Protein 3JZ3 (pdb70)

Sequence (306 aa):
ALLQLHGIDRATRLVDQLLTLSRLDSLDNLQDVAEIPLEDLLQSSVDIYHTAQQAKIDVRLTLNAHSIKRTGQPLLLSLLVRNLLDNAVRYSPQGSVVDVTLNADNFIVRDNGPLGLSIVQRIAKLHGNVEFGNAEQGGFEAKVSWLEHAQLSDDDPQLLQLHSGIDRATRLVDQLLTLSRLDSLDNLQDVAEIPLEDLLQSSVDIYHTAQQAKIDVRLTLNAHSIKRTGQPLLLSLLVRNLLDNAVRYSPQGSVVDVTLNADNFIVRDNGPGGLSIVQRIAKLHGNVEFGNAEQGGFEAKVSWLE

Solvent-accessible surface area: 14568 Å² total

Nearest PDB structures (foldseek):
  3jz3-assembly1_A  TM=1.007E+00  e=2.007E-30  Escherichia coli K-12
  3jz3-assembly1_B  TM=9.503E-01  e=6.592E-26  Escherichia coli K-12
  4biy-assembly2_C  TM=6.767E-01  e=1.632E-08  Escherichia coli K-12
  6nb0-assembly1_A-2  TM=7.595E-01  e=6.292E-07  Paraburkholderia phymatum STM815
  4biz-assembly3_A  TM=6.536E-01  e=1.424E-07  Escherichia coli K-12

B-factor: mean 45.86, std 13.84, range [16.94, 98.55]

Structure (mmCIF, N/CA/C/O backbone):
data_3JZ3
#
_entry.id   3JZ3
#
_cell.length_a   70.737
_cell.length_b   70.737
_cell.length_c   176.573
_cell.angle_alpha   90.00
_cell.angle_beta   90.00
_cell.angle_gamma   90.00
#
_symmetry.space_group_name_H-M   'P 41 21 2'
#
loop_
_entity.id
_entity.type
_entity.pdbx_description
1 polymer 'Sensor protein qseC'
2 non-polymer 'SULFATE ION'
3 water water
#
loop_
_atom_site.group_PDB
_atom_site.id
_atom_site.type_symbol
_atom_site.label_atom_id
_atom_site.label_alt_id
_atom_site.label_comp_id
_atom_site.label_asym_id
_atom_site.label_entity_id
_atom_site.label_seq_id
_atom_site.pdbx_PDB_ins_code
_atom_site.Cartn_x
_atom_site.Cartn_y
_atom_site.Cartn_z
_atom_site.occupancy
_atom_site.B_iso_or_equiv
_atom_site.auth_seq_id
_atom_site.auth_comp_id
_atom_site.auth_asym_id
_atom_site.auth_atom_id
_atom_site.pdbx_PDB_model_num
ATOM 1 N N . ALA A 1 40 ? -2.315 54.206 71.137 1.00 63.06 275 ALA A N 1
ATOM 2 C CA . ALA A 1 40 ? -1.097 53.673 70.456 1.00 62.82 275 ALA A CA 1
ATOM 3 C C . ALA A 1 40 ? 0.183 54.325 70.992 1.00 62.46 275 ALA A C 1
ATOM 4 O O . ALA A 1 40 ? 0.691 55.292 70.412 1.00 63.90 275 ALA A O 1
ATOM 6 N N . LEU A 1 41 ? 0.691 53.795 72.104 1.00 59.35 276 LEU A N 1
ATOM 7 C CA . LEU A 1 41 ? 1.938 54.279 72.699 1.00 58.50 276 LEU A CA 1
ATOM 8 C C . LEU A 1 41 ? 3.149 53.718 71.955 1.00 57.76 276 LEU A C 1
ATOM 9 O O . LEU A 1 41 ? 3.078 52.635 71.368 1.00 58.27 276 LEU A O 1
ATOM 11 N N . LEU A 1 42 ? 4.254 54.459 71.978 1.00 55.91 277 LEU A N 1
ATOM 12 C CA . LEU A 1 42 ? 5.478 54.037 71.302 1.00 56.95 277 LEU A CA 1
ATOM 13 C C . LEU A 1 42 ? 6.628 53.803 72.281 1.00 58.17 277 LEU A C 1
ATOM 14 O O . LEU A 1 42 ? 6.876 54.620 73.173 1.00 58.25 277 LEU A O 1
ATOM 16 N N . GLN A 1 43 ? 7.319 52.679 72.107 1.00 59.03 278 GLN A N 1
ATOM 17 C CA . GLN A 1 43 ? 8.496 52.354 72.906 1.00 60.54 278 GLN A CA 1
ATOM 18 C C . GLN A 1 43 ? 9.647 51.910 72.003 1.00 61.20 278 GLN A C 1
ATOM 19 O O . GLN A 1 43 ? 9.521 50.946 71.248 1.00 58.75 278 GLN A O 1
ATOM 25 N N . LEU A 1 44 ? 10.767 52.623 72.097 1.00 65.41 279 LEU A N 1
ATOM 26 C CA . LEU A 1 44 ? 11.900 52.437 71.188 1.00 68.25 279 LEU A CA 1
ATOM 27 C C . LEU A 1 44 ? 13.029 51.624 71.827 1.00 68.40 279 LEU A C 1
ATOM 28 O O . LEU A 1 44 ? 13.452 51.910 72.951 1.00 68.73 279 LEU A O 1
ATOM 33 N N . HIS A 1 45 ? 13.502 50.609 71.106 1.00 67.71 280 HIS A N 1
ATOM 34 C CA . HIS A 1 45 ? 14.634 49.795 71.550 1.00 67.79 280 HIS A CA 1
ATOM 35 C C . HIS A 1 45 ? 15.844 49.982 70.642 1.00 68.16 280 HIS A C 1
ATOM 36 O O . HIS A 1 45 ? 16.976 49.710 71.039 1.00 68.31 280 HIS A O 1
ATOM 43 N N . GLY A 1 47 ? 17.551 44.777 71.492 1.00 53.36 282 GLY A N 1
ATOM 44 C CA . GLY A 1 47 ? 16.337 44.344 70.805 1.00 51.26 282 GLY A CA 1
ATOM 45 C C . GLY A 1 47 ? 15.378 43.570 71.693 1.00 49.74 282 GLY A C 1
ATOM 46 O O . GLY A 1 47 ? 15.372 43.739 72.917 1.00 51.18 282 GLY A O 1
ATOM 47 N N . ILE A 1 48 ? 14.575 42.712 71.070 1.00 46.39 283 ILE A N 1
ATOM 48 C CA . ILE A 1 48 ? 13.541 41.945 71.768 1.00 44.81 283 ILE A CA 1
ATOM 49 C C . ILE A 1 48 ? 14.115 40.926 72.754 1.00 44.47 283 ILE A C 1
ATOM 50 O O . ILE A 1 48 ? 13.664 40.847 73.901 1.00 46.95 283 ILE A O 1
ATOM 55 N N . ASP A 1 49 ? 15.112 40.165 72.307 1.00 41.92 284 ASP A N 1
ATOM 56 C CA . ASP A 1 49 ? 15.741 39.129 73.129 1.00 38.69 284 ASP A CA 1
ATOM 57 C C . ASP A 1 49 ? 16.273 39.677 74.454 1.00 37.62 284 ASP A C 1
ATOM 58 O O . ASP A 1 49 ? 16.087 39.058 75.505 1.00 39.68 284 ASP A O 1
ATOM 60 N N . ARG A 1 50 ? 16.914 40.844 74.401 1.00 37.50 285 ARG A N 1
ATOM 61 C CA . ARG A 1 50 ? 17.476 41.482 75.598 1.00 36.70 285 ARG A CA 1
ATOM 62 C C . ARG A 1 50 ? 16.395 42.017 76.539 1.00 36.94 285 ARG A C 1
ATOM 63 O O . ARG A 1 50 ? 16.535 41.925 77.760 1.00 38.89 285 ARG A O 1
ATOM 65 N N . ALA A 1 51 ? 15.321 42.567 75.972 1.00 36.11 286 ALA A N 1
ATOM 66 C CA . ALA A 1 51 ? 14.184 43.028 76.769 1.00 34.02 286 ALA A CA 1
ATOM 67 C C . ALA A 1 51 ? 13.474 41.851 77.412 1.00 34.12 286 ALA A C 1
ATOM 68 O O . ALA A 1 51 ? 13.088 41.915 78.581 1.00 35.76 286 ALA A O 1
ATOM 70 N N . THR A 1 52 ? 13.319 40.780 76.636 1.00 33.83 287 THR A N 1
ATOM 71 C CA . THR A 1 52 ? 12.671 39.548 77.083 1.00 35.82 287 THR A CA 1
ATOM 72 C C . THR A 1 52 ? 13.415 38.914 78.262 1.00 34.56 287 THR A C 1
ATOM 73 O O . THR A 1 52 ? 12.805 38.612 79.288 1.00 37.56 287 THR A O 1
ATOM 77 N N . ARG A 1 53 ? 14.727 38.731 78.112 1.00 33.44 288 ARG A N 1
ATOM 78 C CA . ARG A 1 53 ? 15.564 38.117 79.147 1.00 35.79 288 ARG A CA 1
ATOM 79 C C . ARG A 1 53 ? 15.460 38.834 80.485 1.00 33.95 288 ARG A C 1
ATOM 80 O O . ARG A 1 53 ? 15.274 38.197 81.524 1.00 34.55 288 ARG A O 1
ATOM 88 N N . LEU A 1 54 ? 15.582 40.160 80.449 1.00 32.36 289 LEU A N 1
ATOM 89 C CA . LEU A 1 54 ? 15.482 40.980 81.649 1.00 31.45 289 LEU A CA 1
ATOM 90 C C . LEU A 1 54 ? 14.130 40.827 82.339 1.00 32.19 289 LEU A C 1
ATOM 91 O O . LEU A 1 54 ? 14.070 40.615 83.551 1.00 36.06 289 LEU A O 1
ATOM 96 N N . VAL A 1 55 ? 13.056 40.931 81.561 1.00 33.01 290 VAL A N 1
ATOM 97 C CA . VAL A 1 55 ? 11.701 40.836 82.095 1.00 35.85 290 VAL A CA 1
ATOM 98 C C . VAL A 1 55 ? 11.426 39.445 82.666 1.00 37.40 290 VAL A C 1
ATOM 99 O O . VAL A 1 55 ? 10.842 39.317 83.739 1.00 40.28 290 VAL A O 1
ATOM 103 N N . ASP A 1 56 ? 11.869 38.411 81.958 1.00 40.00 291 ASP A N 1
ATOM 104 C CA . ASP A 1 56 ? 11.740 37.038 82.439 1.00 41.72 291 ASP A CA 1
ATOM 105 C C . ASP A 1 56 ? 12.366 36.868 83.821 1.00 40.85 291 ASP A C 1
ATOM 106 O O . ASP A 1 56 ? 11.737 36.322 84.726 1.00 40.32 291 ASP A O 1
ATOM 111 N N . GLN A 1 57 ? 13.601 37.345 83.973 1.00 40.84 292 GLN A N 1
ATOM 112 C CA . GLN A 1 57 ? 14.311 37.263 85.245 1.00 41.22 292 GLN A CA 1
ATOM 113 C C . GLN A 1 57 ? 13.618 38.069 86.345 1.00 40.73 292 GLN A C 1
ATOM 114 O O . GLN A 1 57 ? 13.527 37.613 87.486 1.00 43.36 292 GLN A O 1
ATOM 120 N N . LEU A 1 58 ? 13.126 39.257 86.007 1.00 36.39 293 LEU A N 1
ATOM 121 C CA . LEU A 1 58 ? 12.409 40.072 86.982 1.00 37.45 293 LEU A CA 1
ATOM 122 C C . LEU A 1 58 ? 11.089 39.432 87.427 1.00 42.32 293 LEU A C 1
ATOM 123 O O . LEU A 1 58 ? 10.713 39.535 88.596 1.00 44.51 293 LEU A O 1
ATOM 128 N N . LEU A 1 59 ? 10.402 38.764 86.499 1.00 43.22 294 LEU A N 1
ATOM 129 C CA . LEU A 1 59 ? 9.180 38.024 86.817 1.00 46.82 294 LEU A CA 1
ATOM 130 C C . LEU A 1 59 ? 9.457 36.826 87.717 1.00 49.30 294 LEU A C 1
ATOM 131 O O . LEU A 1 59 ? 8.701 36.554 88.648 1.00 53.83 294 LEU A O 1
ATOM 136 N N . THR A 1 60 ? 10.542 36.117 87.423 1.00 51.66 295 THR A N 1
ATOM 137 C CA . THR A 1 60 ? 10.952 34.940 88.185 1.00 52.87 295 THR A CA 1
ATOM 138 C C . THR A 1 60 ? 11.405 35.300 89.603 1.00 53.78 295 THR A C 1
ATOM 139 O O . THR A 1 60 ? 11.046 34.617 90.564 1.00 56.12 295 THR A O 1
ATOM 143 N N . LEU A 1 61 ? 12.178 36.377 89.724 1.00 54.42 296 LEU A N 1
ATOM 144 C CA . LEU A 1 61 ? 12.691 36.828 91.018 1.00 53.68 296 LEU A CA 1
ATOM 145 C C . LEU A 1 61 ? 11.619 37.465 91.904 1.00 56.23 296 LEU A C 1
ATOM 146 O O . LEU A 1 61 ? 11.784 37.542 93.122 1.00 57.60 296 LEU A O 1
ATOM 151 N N . SER A 1 62 ? 10.529 37.924 91.292 1.00 57.56 297 SER A N 1
ATOM 152 C CA . SER A 1 62 ? 9.397 38.459 92.048 1.00 58.55 297 SER A CA 1
ATOM 153 C C . SER A 1 62 ? 8.461 37.342 92.525 1.00 59.46 297 SER A C 1
ATOM 154 O O . SER A 1 62 ? 7.616 37.565 93.397 1.00 57.78 297 SER A O 1
ATOM 157 N N . ARG A 1 63 ? 8.634 36.147 91.954 1.00 61.89 298 ARG A N 1
ATOM 158 C CA . ARG A 1 63 ? 7.825 34.962 92.277 1.00 64.47 298 ARG A CA 1
ATOM 159 C C . ARG A 1 63 ? 6.331 35.294 92.282 1.00 65.03 298 ARG A C 1
ATOM 160 O O . ARG A 1 63 ? 5.593 34.923 93.199 1.00 67.24 298 ARG A O 1
ATOM 162 N N . LEU A 1 64 ? 5.906 36.000 91.237 1.00 64.11 299 LEU A N 1
ATOM 163 C CA . LEU A 1 64 ? 4.553 36.529 91.128 1.00 61.55 299 LEU A CA 1
ATOM 164 C C . LEU A 1 64 ? 3.567 35.455 90.674 1.00 60.92 299 LEU A C 1
ATOM 165 O O . LEU A 1 64 ? 3.861 34.679 89.765 1.00 61.65 299 LEU A O 1
ATOM 170 N N . ASP A 1 65 ? 2.398 35.429 91.312 1.00 61.07 300 ASP A N 1
ATOM 171 C CA . ASP A 1 65 ? 1.393 34.394 91.074 1.00 59.64 300 ASP A CA 1
ATOM 172 C C . ASP A 1 65 ? 0.238 34.858 90.182 1.00 59.45 300 ASP A C 1
ATOM 173 O O . ASP A 1 65 ? -0.119 34.171 89.223 1.00 60.52 300 ASP A O 1
ATOM 175 N N . SER A 1 66 ? -0.345 36.013 90.502 1.00 57.07 301 SER A N 1
ATOM 176 C CA . SER A 1 66 ? -1.513 36.516 89.773 1.00 54.49 301 SER A CA 1
ATOM 177 C C . SER A 1 66 ? -1.294 37.913 89.192 1.00 53.27 301 SER A C 1
ATOM 178 O O . SER A 1 66 ? -0.322 38.590 89.529 1.00 54.39 301 SER A O 1
ATOM 181 N N . LEU A 1 67 ? -2.214 38.330 88.323 1.00 51.29 302 LEU A N 1
ATOM 182 C CA . LEU A 1 67 ? -2.174 39.646 87.688 1.00 50.15 302 LEU A CA 1
ATOM 183 C C . LEU A 1 67 ? -2.860 40.723 88.525 1.00 50.49 302 LEU A C 1
ATOM 184 O O . LEU A 1 67 ? -2.668 41.915 88.285 1.00 50.75 302 LEU A O 1
ATOM 189 N N . ASP A 1 68 ? -3.656 40.297 89.502 1.00 52.28 303 ASP A N 1
ATOM 190 C CA . ASP A 1 68 ? -4.549 41.186 90.257 1.00 55.13 303 ASP A CA 1
ATOM 191 C C . ASP A 1 68 ? -3.954 42.558 90.597 1.00 51.55 303 ASP A C 1
ATOM 192 O O . ASP A 1 68 ? -4.575 43.586 90.330 1.00 52.08 303 ASP A O 1
ATOM 197 N N . ASN A 1 69 ? -2.752 42.566 91.169 1.00 45.76 304 ASN A N 1
ATOM 198 C CA . ASN A 1 69 ? -2.156 43.803 91.680 1.00 44.75 304 ASN A CA 1
ATOM 199 C C . ASN A 1 69 ? -0.997 44.378 90.850 1.00 42.19 304 ASN A C 1
ATOM 200 O O . ASN A 1 69 ? -0.339 45.331 91.277 1.00 41.27 304 ASN A O 1
ATOM 205 N N . LEU A 1 70 ? -0.756 43.802 89.672 1.00 40.23 305 LEU A N 1
ATOM 206 C CA . LEU A 1 70 ? 0.232 44.335 88.737 1.00 37.46 305 LEU A CA 1
ATOM 207 C C . LEU A 1 70 ? -0.210 45.671 88.154 1.00 37.57 305 LEU A C 1
ATOM 208 O O . LEU A 1 70 ? -1.391 45.871 87.861 1.00 36.47 305 LEU A O 1
ATOM 213 N N . GLN A 1 71 ? 0.747 46.578 87.983 1.00 36.74 306 GLN A N 1
ATOM 214 C CA . GLN A 1 71 ? 0.502 47.857 87.324 1.00 35.63 306 GLN A CA 1
ATOM 215 C C . GLN A 1 71 ? -0.079 47.649 85.931 1.00 35.09 306 GLN A C 1
ATOM 216 O O . GLN A 1 71 ? 0.368 46.766 85.199 1.00 32.67 306 GLN A O 1
ATOM 222 N N . ASP A 1 72 ? -1.089 48.452 85.593 1.00 34.01 307 ASP A N 1
ATOM 223 C CA . ASP A 1 72 ? -1.665 48.522 84.242 1.00 33.41 307 ASP A CA 1
ATOM 224 C C . ASP A 1 72 ? -2.401 47.279 83.731 1.00 34.27 307 ASP A C 1
ATOM 225 O O . ASP A 1 72 ? -2.605 47.132 82.523 1.00 33.51 307 ASP A O 1
ATOM 230 N N . VAL A 1 73 ? -2.809 46.393 84.633 1.00 34.80 308 VAL A N 1
ATOM 231 C CA . VAL A 1 73 ? -3.653 45.265 84.236 1.00 36.59 308 VAL A CA 1
ATOM 232 C C . VAL A 1 73 ? -5.025 45.797 83.812 1.00 37.36 308 VAL A C 1
ATOM 233 O O . VAL A 1 73 ? -5.639 46.587 84.530 1.00 39.75 308 VAL A O 1
ATOM 237 N N . ALA A 1 74 ? -5.475 45.384 82.629 1.00 35.93 309 ALA A N 1
ATOM 238 C CA . ALA A 1 74 ? -6.727 45.869 82.054 1.00 34.96 309 ALA A CA 1
ATOM 239 C C . ALA A 1 74 ? -7.364 44.819 81.155 1.00 35.36 309 ALA A C 1
ATOM 240 O O . ALA A 1 74 ? -6.802 43.742 80.953 1.00 35.75 309 ALA A O 1
ATOM 242 N N . GLU A 1 75 ? -8.539 45.142 80.623 1.00 39.42 310 GLU A N 1
ATOM 243 C CA . GLU A 1 75 ? -9.218 44.277 79.665 1.00 44.04 310 GLU A CA 1
ATOM 244 C C . GLU A 1 75 ? -8.657 44.540 78.277 1.00 43.07 310 GLU A C 1
ATOM 245 O O . GLU A 1 75 ? -8.911 45.589 77.682 1.00 44.47 310 GLU A O 1
ATOM 251 N N . ILE A 1 76 ? -7.885 43.583 77.771 1.00 43.37 311 ILE A N 1
ATOM 252 C CA . ILE A 1 76 ? -7.190 43.742 76.495 1.00 40.30 311 ILE A CA 1
ATOM 253 C C . ILE A 1 76 ? -7.982 43.116 75.347 1.00 36.86 311 ILE A C 1
ATOM 254 O O . ILE A 1 76 ? -8.301 41.931 75.394 1.00 37.63 311 ILE A O 1
ATOM 259 N N . PRO A 1 77 ? -8.312 43.920 74.318 1.00 36.59 312 PRO A N 1
ATOM 260 C CA . PRO A 1 77 ? -8.838 43.366 73.073 1.00 34.76 312 PRO A CA 1
ATOM 261 C C . PRO A 1 77 ? -7.716 42.655 72.330 1.00 35.03 312 PRO A C 1
ATOM 262 O O . PRO A 1 77 ? -6.750 43.293 71.912 1.00 37.93 312 PRO A O 1
ATOM 266 N N . LEU A 1 78 ? -7.840 41.340 72.181 1.00 35.74 313 LEU A N 1
ATOM 267 C CA . LEU A 1 78 ? -6.763 40.529 71.618 1.00 36.59 313 LEU A CA 1
ATOM 268 C C . LEU A 1 78 ? -6.580 40.769 70.122 1.00 37.84 313 LEU A C 1
ATOM 269 O O . LEU A 1 78 ? -5.479 40.624 69.589 1.00 39.44 313 LEU A O 1
ATOM 274 N N . GLU A 1 79 ? -7.672 41.141 69.465 1.00 39.24 314 GLU A N 1
ATOM 275 C CA . GLU A 1 79 ? -7.676 41.557 68.070 1.00 41.77 314 GLU A CA 1
ATOM 276 C C . GLU A 1 79 ? -6.673 42.694 67.835 1.00 39.51 314 GLU A C 1
ATOM 277 O O . GLU A 1 79 ? -5.864 42.634 66.910 1.00 38.69 314 GLU A O 1
ATOM 283 N N . ASP A 1 80 ? -6.725 43.716 68.685 1.00 36.00 315 ASP A N 1
ATOM 284 C CA . ASP A 1 80 ? -5.838 44.865 68.559 1.00 39.23 315 ASP A CA 1
ATOM 285 C C . ASP A 1 80 ? -4.407 44.528 68.974 1.00 38.12 315 ASP A C 1
ATOM 286 O O . ASP A 1 80 ? -3.456 45.000 68.349 1.00 36.08 315 ASP A O 1
ATOM 291 N N . LEU A 1 81 ? -4.263 43.707 70.015 1.00 33.27 316 LEU A N 1
ATOM 292 C CA . LEU A 1 81 ? -2.950 43.246 70.464 1.00 32.77 316 LEU A CA 1
ATOM 293 C C . LEU A 1 81 ? -2.209 42.506 69.358 1.00 28.82 316 LEU A C 1
ATOM 294 O O . LEU A 1 81 ? -1.040 42.792 69.096 1.00 27.32 316 LEU A O 1
ATOM 299 N N . LEU A 1 82 ? -2.894 41.564 68.714 1.00 26.41 317 LEU A N 1
ATOM 300 C CA . LEU A 1 82 ? -2.296 40.783 67.634 1.00 26.51 317 LEU A CA 1
ATOM 301 C C . LEU A 1 82 ? -1.978 41.636 66.414 1.00 28.71 317 LEU A C 1
ATOM 302 O O . LEU A 1 82 ? -0.897 41.518 65.838 1.00 28.44 317 LEU A O 1
ATOM 307 N N . GLN A 1 83 ? -2.914 42.505 66.037 1.00 31.54 318 GLN A N 1
ATOM 308 C CA . GLN A 1 83 ? -2.727 43.404 64.897 1.00 34.19 318 GLN A CA 1
ATOM 309 C C . GLN A 1 83 ? -1.548 44.347 65.119 1.00 30.91 318 GLN A C 1
ATOM 310 O O . GLN A 1 83 ? -0.744 44.571 64.215 1.00 28.63 318 GLN A O 1
ATOM 316 N N . SER A 1 84 ? -1.453 44.882 66.333 1.00 31.16 319 SER A N 1
ATOM 317 C CA . SER A 1 84 ? -0.369 45.773 66.719 1.00 30.34 319 SER A CA 1
ATOM 318 C C . SER A 1 84 ? 0.986 45.060 66.648 1.00 31.03 319 SER A C 1
ATOM 319 O O . SER A 1 84 ? 1.983 45.656 66.238 1.00 31.20 319 SER A O 1
ATOM 322 N N . SER A 1 85 ? 1.008 43.783 67.032 1.00 31.17 320 SER A N 1
ATOM 323 C CA . SER A 1 85 ? 2.225 42.969 66.976 1.00 30.60 320 SER A CA 1
ATOM 324 C C . SER A 1 85 ? 2.665 42.697 65.536 1.00 30.11 320 SER A C 1
ATOM 325 O O . SER A 1 85 ? 3.859 42.723 65.234 1.00 28.96 320 SER A O 1
ATOM 328 N N . VAL A 1 86 ? 1.695 42.448 64.657 1.00 27.48 321 VAL A N 1
ATOM 329 C CA . VAL A 1 86 ? 1.962 42.260 63.229 1.00 30.57 321 VAL A CA 1
ATOM 330 C C . VAL A 1 86 ? 2.564 43.526 62.613 1.00 33.30 321 VAL A C 1
ATOM 331 O O . VAL A 1 86 ? 3.536 43.449 61.859 1.00 32.38 321 VAL A O 1
ATOM 343 N N . ASP A 1 88 ? 4.298 45.803 64.126 1.00 34.47 323 ASP A N 1
ATOM 344 C CA . ASP A 1 88 ? 5.653 45.988 64.644 1.00 36.90 323 ASP A CA 1
ATOM 345 C C . ASP A 1 88 ? 6.731 45.219 63.874 1.00 35.91 323 ASP A C 1
ATOM 346 O O . ASP A 1 88 ? 7.832 45.735 63.690 1.00 34.22 323 ASP A O 1
ATOM 351 N N . ILE A 1 89 ? 6.424 43.996 63.439 1.00 32.77 324 ILE A N 1
ATOM 352 C CA . ILE A 1 89 ? 7.392 43.189 62.682 1.00 34.46 324 ILE A CA 1
ATOM 353 C C . ILE A 1 89 ? 7.178 43.227 61.174 1.00 37.73 324 ILE A C 1
ATOM 354 O O . ILE A 1 89 ? 7.861 42.512 60.440 1.00 38.64 324 ILE A O 1
ATOM 359 N N . TYR A 1 90 ? 6.235 44.046 60.713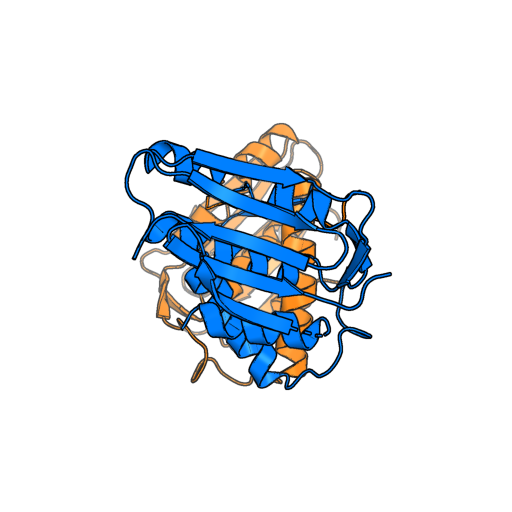 1.00 41.04 325 TYR A N 1
ATOM 360 C CA . TYR A 1 90 ? 5.865 44.053 59.299 1.00 46.25 325 TYR A CA 1
ATOM 361 C C . TYR A 1 90 ? 7.044 44.364 58.379 1.00 47.26 325 TYR A C 1
ATOM 362 O O . TYR A 1 90 ? 7.257 43.671 57.385 1.00 46.69 325 TYR A O 1
ATOM 371 N N . HIS A 1 91 ? 7.807 45.398 58.723 1.00 52.05 326 HIS A N 1
ATOM 372 C CA . HIS A 1 91 ? 8.946 45.825 57.912 1.00 57.41 326 HIS A CA 1
ATOM 373 C C . HIS A 1 91 ? 10.103 44.826 57.971 1.00 54.31 326 HIS A C 1
ATOM 374 O O . HIS A 1 91 ? 10.767 44.584 56.962 1.00 54.65 326 HIS A O 1
ATOM 381 N N . THR A 1 92 ? 10.330 44.256 59.153 1.00 51.47 327 THR A N 1
ATOM 382 C CA . THR A 1 92 ? 11.315 43.190 59.346 1.00 49.80 327 THR A CA 1
ATOM 383 C C . THR A 1 92 ? 10.996 41.995 58.448 1.00 48.39 327 THR A C 1
ATOM 384 O O . THR A 1 92 ? 11.883 41.442 57.806 1.00 48.68 327 THR A O 1
ATOM 388 N N . ALA A 1 93 ? 9.721 41.614 58.407 1.00 49.42 328 ALA A N 1
ATOM 389 C CA . ALA A 1 93 ? 9.253 40.516 57.570 1.00 49.88 328 ALA A CA 1
ATOM 390 C C . ALA A 1 93 ? 9.429 40.824 56.083 1.00 52.00 328 ALA A C 1
ATOM 391 O O . ALA A 1 93 ? 9.830 39.950 55.318 1.00 54.21 328 ALA A O 1
ATOM 393 N N . GLN A 1 94 ? 9.141 42.064 55.687 1.00 53.15 329 GLN A N 1
ATOM 394 C CA . GLN A 1 94 ? 9.305 42.508 54.298 1.00 58.13 329 GLN A CA 1
ATOM 395 C C . GLN A 1 94 ? 10.735 42.344 53.787 1.00 57.02 329 GLN A C 1
ATOM 396 O O . GLN A 1 94 ? 10.949 41.884 52.665 1.00 54.83 329 GLN A O 1
ATOM 402 N N . GLN A 1 95 ? 11.707 42.723 54.612 1.00 56.75 330 GLN A N 1
ATOM 403 C CA . GLN A 1 95 ? 13.110 42.658 54.215 1.00 58.86 330 GLN A CA 1
ATOM 404 C C . GLN A 1 95 ? 13.682 41.242 54.304 1.00 55.84 330 GLN A C 1
ATOM 405 O O . GLN A 1 95 ? 14.683 40.932 53.656 1.00 55.41 330 GLN A O 1
ATOM 411 N N . ALA A 1 96 ? 13.035 40.390 55.097 1.00 51.55 331 ALA A N 1
ATOM 412 C CA . ALA A 1 96 ? 13.339 38.961 55.114 1.00 46.31 331 ALA A CA 1
ATOM 413 C C . ALA A 1 96 ? 12.533 38.235 54.028 1.00 44.99 331 ALA A C 1
ATOM 414 O O . ALA A 1 96 ? 12.604 37.008 53.899 1.00 43.39 331 ALA A O 1
ATOM 416 N N . LYS A 1 97 ? 11.776 39.013 53.250 1.00 43.03 332 LYS A N 1
ATOM 417 C CA . LYS A 1 97 ? 10.938 38.508 52.155 1.00 43.88 332 LYS A CA 1
ATOM 418 C C . LYS A 1 97 ? 9.901 37.474 52.624 1.00 43.66 332 LYS A C 1
ATOM 419 O O . LYS A 1 97 ? 9.686 36.438 51.990 1.00 45.29 332 LYS A O 1
ATOM 421 N N . ILE A 1 98 ? 9.260 37.793 53.743 1.00 44.19 333 ILE A N 1
ATOM 422 C CA . ILE A 1 98 ? 8.268 36.947 54.390 1.00 43.87 333 ILE A CA 1
ATOM 423 C C . ILE A 1 98 ? 6.953 37.720 54.491 1.00 43.40 333 ILE A C 1
ATOM 424 O O . ILE A 1 98 ? 6.956 38.923 54.749 1.00 44.46 333 ILE A O 1
ATOM 429 N N . ASP A 1 99 ? 5.836 37.029 54.281 1.00 40.76 334 ASP A N 1
ATOM 430 C CA . ASP A 1 99 ? 4.519 37.621 54.474 1.00 39.64 334 ASP A CA 1
ATOM 431 C C . ASP A 1 99 ? 3.949 37.251 55.834 1.00 38.80 334 ASP A C 1
ATOM 432 O O . ASP A 1 99 ? 4.282 36.203 56.386 1.00 36.63 334 ASP A O 1
ATOM 437 N N . VAL A 1 100 ? 3.103 38.129 56.375 1.00 37.90 335 VAL A N 1
ATOM 438 C CA . VAL A 1 100 ? 2.400 37.867 57.631 1.00 36.51 335 VAL A CA 1
ATOM 439 C C . VAL A 1 100 ? 0.894 37.963 57.416 1.00 35.65 335 VAL A C 1
ATOM 440 O O . VAL A 1 100 ? 0.377 39.001 57.004 1.00 36.63 335 VAL A O 1
ATOM 444 N N . ARG A 1 101 ? 0.203 36.863 57.690 1.00 34.73 336 ARG A N 1
ATOM 445 C CA . ARG A 1 101 ? -1.239 36.792 57.541 1.00 33.33 336 ARG A CA 1
ATOM 446 C C . ARG A 1 101 ? -1.899 36.873 58.905 1.00 33.09 336 ARG A C 1
ATOM 447 O O . ARG A 1 101 ? -1.545 36.127 59.819 1.00 33.99 336 ARG A O 1
ATOM 455 N N . LEU A 1 102 ? -2.849 37.793 59.039 1.00 31.62 337 LEU A N 1
ATOM 456 C CA . LEU A 1 102 ? -3.676 37.866 60.230 1.00 29.10 337 LEU A CA 1
ATOM 457 C C . LEU A 1 102 ? -5.108 37.429 59.904 1.00 30.67 337 LEU A C 1
ATOM 458 O O . LEU A 1 102 ? -5.838 38.133 59.202 1.00 30.15 337 LEU A O 1
ATOM 463 N N . THR A 1 103 ? -5.493 36.258 60.406 1.00 28.34 338 THR A N 1
ATOM 464 C CA . THR A 1 103 ? -6.859 35.774 60.257 1.00 26.90 338 THR A CA 1
ATOM 465 C C . THR A 1 103 ? -7.642 36.042 61.535 1.00 29.36 338 THR A C 1
ATOM 466 O O . THR A 1 103 ? -7.236 35.637 62.625 1.00 28.04 338 THR A O 1
ATOM 470 N N . LEU A 1 104 ? -8.756 36.749 61.384 1.00 30.13 339 LEU A N 1
ATOM 471 C CA . LEU A 1 104 ? -9.635 37.053 62.494 1.00 30.56 339 LEU A CA 1
ATOM 472 C C . LEU A 1 104 ? -10.923 36.256 62.352 1.00 32.15 339 LEU A C 1
ATOM 473 O O . LEU A 1 104 ? -11.847 36.673 61.650 1.00 32.23 339 LEU A O 1
ATOM 478 N N . ASN A 1 105 ? -10.962 35.097 63.009 1.00 34.17 340 ASN A N 1
ATOM 479 C CA . ASN A 1 105 ? -12.142 34.232 63.001 1.00 35.18 340 ASN A CA 1
ATOM 480 C C . ASN A 1 105 ? -13.185 34.685 64.013 1.00 39.00 340 ASN A C 1
ATOM 481 O O . ASN A 1 105 ? -14.381 34.466 63.822 1.00 44.84 340 ASN A O 1
ATOM 486 N N . ALA A 1 106 ? -12.718 35.309 65.091 1.00 36.84 341 ALA A N 1
ATOM 487 C CA . ALA A 1 106 ? -13.591 35.882 66.104 1.00 36.62 341 ALA A CA 1
ATOM 488 C C . ALA A 1 106 ? -13.299 37.369 66.262 1.00 37.43 341 ALA A C 1
ATOM 489 O O . ALA A 1 106 ? -12.290 37.869 65.763 1.00 37.70 341 ALA A O 1
ATOM 491 N N . HIS A 1 107 ? -14.191 38.074 66.948 1.00 39.54 342 HIS A N 1
ATOM 492 C CA . HIS A 1 107 ? -14.014 39.496 67.217 1.00 43.15 342 HIS A CA 1
ATOM 493 C C . HIS A 1 107 ? -14.523 39.837 68.610 1.00 42.74 342 HIS A C 1
ATOM 494 O O . HIS A 1 107 ? -15.241 39.040 69.220 1.00 44.76 342 HIS A O 1
ATOM 501 N N . SER A 1 108 ? -14.135 41.012 69.109 1.00 43.16 343 SER A N 1
ATOM 502 C CA . SER A 1 108 ? -14.539 41.505 70.441 1.00 44.54 343 SER A CA 1
ATOM 503 C C . SER A 1 108 ? -14.049 40.637 71.609 1.00 45.06 343 SER A C 1
ATOM 504 O O . SER A 1 108 ? -14.582 40.725 72.719 1.00 48.93 343 SER A O 1
ATOM 507 N N . ILE A 1 109 ? -13.039 39.806 71.356 1.00 44.43 344 ILE A N 1
ATOM 508 C CA . ILE A 1 109 ? -12.458 38.948 72.390 1.00 44.67 344 ILE A CA 1
ATOM 509 C C . ILE A 1 109 ? -11.582 39.779 73.330 1.00 44.40 344 ILE A C 1
ATOM 510 O O . ILE A 1 109 ? -10.635 40.444 72.895 1.00 44.59 344 ILE A O 1
ATOM 515 N N . LYS A 1 110 ? -11.916 39.743 74.617 1.00 42.36 345 LYS A N 1
ATOM 516 C CA . LYS A 1 110 ? -11.207 40.520 75.623 1.00 44.42 345 LYS A CA 1
ATOM 517 C C . LYS A 1 110 ? -10.724 39.639 76.762 1.00 46.26 345 LYS A C 1
ATOM 518 O O . LYS A 1 110 ? -11.484 38.825 77.297 1.00 47.51 345 LYS A O 1
ATOM 524 N N . ARG A 1 111 ? -9.450 39.802 77.115 1.00 43.76 346 ARG A N 1
ATOM 525 C CA . ARG A 1 111 ? -8.861 39.103 78.247 1.00 41.12 346 ARG A CA 1
ATOM 526 C C . ARG A 1 111 ? -8.223 40.087 79.221 1.00 41.50 346 ARG A C 1
ATOM 527 O O . ARG A 1 111 ? -7.645 41.097 78.811 1.00 41.72 346 ARG A O 1
ATOM 535 N N . THR A 1 112 ? -8.346 39.785 80.511 1.00 40.72 347 THR A N 1
ATOM 536 C CA . THR A 1 112 ? -7.669 40.528 81.563 1.00 37.25 347 THR A CA 1
ATOM 537 C C . THR A 1 112 ? -6.181 40.231 81.488 1.00 36.22 347 THR A C 1
ATOM 538 O O . THR A 1 112 ? -5.775 39.064 81.486 1.00 38.23 347 THR A O 1
ATOM 542 N N . GLY A 1 113 ? -5.371 41.283 81.417 1.00 31.74 348 GLY A N 1
ATOM 543 C CA . GLY A 1 113 ? -3.927 41.109 81.374 1.00 30.55 348 GLY A CA 1
ATOM 544 C C . GLY A 1 113 ? -3.095 42.372 81.391 1.00 30.97 348 GLY A C 1
ATOM 545 O O . GLY A 1 113 ? -3.619 43.489 81.356 1.00 31.30 348 GLY A O 1
ATOM 546 N N . GLN A 1 114 ? -1.784 42.174 81.460 1.00 30.35 349 GLN A N 1
ATOM 547 C CA . GLN A 1 114 ? -0.824 43.254 81.385 1.00 27.63 349 GLN A CA 1
ATOM 548 C C . GLN A 1 114 ? -0.403 43.372 79.924 1.00 25.34 349 GLN A C 1
ATOM 549 O O . GLN A 1 114 ? 0.230 42.463 79.3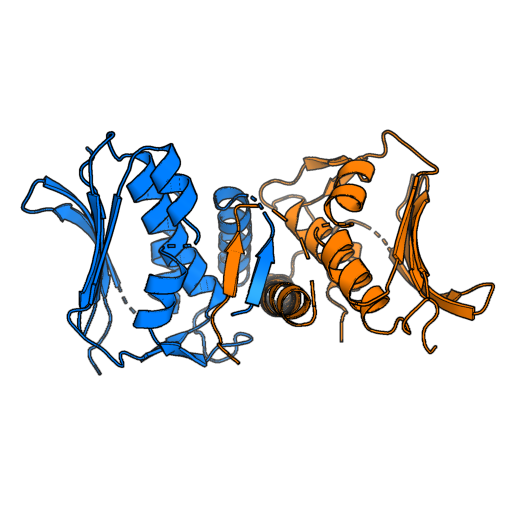79 1.00 26.12 349 GLN A O 1
ATOM 555 N N . PRO A 1 115 ? -0.784 44.484 79.272 1.00 26.92 350 PRO A N 1
ATOM 556 C CA . PRO A 1 115 ? -0.605 44.646 77.826 1.00 25.17 350 PRO A CA 1
ATOM 557 C C . PRO A 1 115 ? 0.850 44.523 77.365 1.00 27.56 350 PRO A C 1
ATOM 558 O O . PRO A 1 115 ? 1.103 43.995 76.281 1.00 28.19 350 PRO A O 1
ATOM 562 N N . LEU A 1 116 ? 1.788 45.004 78.180 1.00 27.97 351 LEU A N 1
ATOM 563 C CA . LEU A 1 116 ? 3.209 44.954 77.836 1.00 30.47 351 LEU A CA 1
ATOM 564 C C . LEU A 1 116 ? 3.766 43.531 77.868 1.00 26.48 351 LEU A C 1
ATOM 565 O O . LEU A 1 116 ? 4.500 43.131 76.972 1.00 33.03 351 LEU A O 1
ATOM 570 N N . LEU A 1 117 ? 3.403 42.766 78.894 1.00 26.64 352 LEU A N 1
ATOM 571 C CA . LEU A 1 117 ? 3.796 41.362 78.988 1.00 25.21 352 LEU A CA 1
ATOM 572 C C . LEU A 1 117 ? 3.169 40.514 77.888 1.00 27.65 352 LEU A C 1
ATOM 573 O O . LEU A 1 117 ? 3.812 39.603 77.358 1.00 26.37 352 LEU A O 1
ATOM 578 N N . LEU A 1 118 ? 1.914 40.816 77.550 1.00 29.30 353 LEU A N 1
ATOM 579 C CA . LEU A 1 118 ? 1.214 40.094 76.492 1.00 29.43 353 LEU A CA 1
ATOM 580 C C . LEU A 1 118 ? 1.799 40.406 75.126 1.00 30.89 353 LEU A C 1
ATOM 581 O O . LEU A 1 118 ? 1.908 39.513 74.280 1.00 31.54 353 LEU A O 1
ATOM 586 N N . SER A 1 119 ? 2.173 41.671 74.920 1.00 26.36 354 SER A N 1
ATOM 587 C CA . SER A 1 119 ? 2.828 42.099 73.687 1.00 26.48 354 SER A CA 1
ATOM 588 C C . SER A 1 119 ? 4.160 41.389 73.534 1.00 27.73 354 SER A C 1
ATOM 589 O O . SER A 1 119 ? 4.547 41.010 72.431 1.00 28.22 354 SER A O 1
ATOM 592 N N . LEU A 1 120 ? 4.846 41.206 74.658 1.00 30.26 355 LEU A N 1
ATOM 593 C CA . LEU A 1 120 ? 6.145 40.564 74.686 1.00 32.52 355 LEU A CA 1
ATOM 594 C C . LEU A 1 120 ? 5.994 39.087 74.347 1.00 30.10 355 LEU A C 1
ATOM 595 O O . LEU A 1 120 ? 6.815 38.524 73.620 1.00 29.54 355 LEU A O 1
ATOM 600 N N . LEU A 1 121 ? 4.931 38.475 74.867 1.00 27.99 356 LEU A N 1
ATOM 601 C CA . LEU A 1 121 ? 4.601 37.089 74.553 1.00 25.97 356 LEU A CA 1
ATOM 602 C C . LEU A 1 121 ? 4.389 36.919 73.051 1.00 25.63 356 LEU A C 1
ATOM 603 O O . LEU A 1 121 ? 4.982 36.037 72.432 1.00 30.73 356 LEU A O 1
ATOM 608 N N . VAL A 1 122 ? 3.551 37.769 72.469 1.00 25.36 357 VAL A N 1
ATOM 609 C CA . VAL A 1 122 ? 3.228 37.661 71.049 1.00 25.52 357 VAL A CA 1
ATOM 610 C C . VAL A 1 122 ? 4.468 37.931 70.194 1.00 26.56 357 VAL A C 1
ATOM 611 O O . VAL A 1 122 ? 4.726 37.218 69.222 1.00 28.44 357 VAL A O 1
ATOM 615 N N . ARG A 1 123 ? 5.247 38.939 70.580 1.00 26.44 358 ARG A N 1
ATOM 616 C CA . ARG A 1 123 ? 6.420 39.343 69.807 1.00 27.71 358 ARG A CA 1
ATOM 617 C C . ARG A 1 123 ? 7.467 38.230 69.714 1.00 29.36 358 ARG A C 1
ATOM 618 O O . ARG A 1 123 ? 8.112 38.062 68.675 1.00 30.40 358 ARG A O 1
ATOM 626 N N . ASN A 1 124 ? 7.624 37.471 70.792 1.00 26.30 359 ASN A N 1
ATOM 627 C CA . ASN A 1 124 ? 8.539 36.344 70.785 1.00 27.06 359 ASN A CA 1
ATOM 628 C C . ASN A 1 124 ? 8.085 35.215 69.865 1.00 26.36 359 ASN A C 1
ATOM 629 O O . ASN A 1 124 ? 8.907 34.598 69.195 1.00 25.37 359 ASN A O 1
ATOM 634 N N . LEU A 1 125 ? 6.778 34.973 69.811 1.00 26.90 360 LEU A N 1
ATOM 635 C CA . LEU A 1 125 ? 6.234 33.966 68.906 1.00 26.67 360 LEU A CA 1
ATOM 636 C C . LEU A 1 125 ? 6.383 34.368 67.446 1.00 28.87 360 LEU A C 1
ATOM 637 O O . LEU A 1 125 ? 6.685 33.528 66.593 1.00 28.03 360 LEU A O 1
ATOM 642 N N . LEU A 1 126 ? 6.186 35.654 67.167 1.00 28.20 361 LEU A N 1
ATOM 643 C CA . LEU A 1 126 ? 6.334 36.171 65.811 1.00 28.14 361 LEU A CA 1
ATOM 644 C C . LEU A 1 126 ? 7.792 36.173 65.369 1.00 30.72 361 LEU A C 1
ATOM 645 O O . LEU A 1 126 ? 8.089 35.782 64.240 1.00 30.56 361 LEU A O 1
ATOM 650 N N . ASP A 1 127 ? 8.688 36.611 66.258 1.00 33.69 362 ASP A N 1
ATOM 651 C CA . ASP A 1 127 ? 10.129 36.646 65.979 1.00 37.76 362 ASP A CA 1
ATOM 652 C C . ASP A 1 127 ? 10.662 35.250 65.681 1.00 37.91 362 ASP A C 1
ATOM 653 O O . ASP A 1 127 ? 11.408 35.055 64.724 1.00 39.21 362 ASP A O 1
ATOM 658 N N . ASN A 1 128 ? 10.270 34.287 66.509 1.00 36.83 363 ASN A N 1
ATOM 659 C CA . ASN A 1 128 ? 10.592 32.887 66.289 1.00 38.40 363 ASN A CA 1
ATOM 660 C C . ASN A 1 128 ? 10.075 32.390 64.936 1.00 39.49 363 ASN A C 1
ATOM 661 O O . ASN A 1 128 ? 10.794 31.700 64.209 1.00 39.56 363 ASN A O 1
ATOM 666 N N . ALA A 1 129 ? 8.837 32.760 64.606 1.00 37.73 364 ALA A N 1
ATOM 667 C CA . ALA A 1 129 ? 8.202 32.358 63.351 1.00 36.67 364 ALA A CA 1
ATOM 668 C C . ALA A 1 129 ? 8.919 32.932 62.130 1.00 38.77 364 ALA A C 1
ATOM 669 O O . ALA A 1 129 ? 9.167 32.213 61.168 1.00 41.30 364 ALA A O 1
ATOM 671 N N . VAL A 1 130 ? 9.246 34.224 62.187 1.00 39.86 365 VAL A N 1
ATOM 672 C CA . VAL A 1 130 ? 9.956 34.924 61.109 1.00 41.83 365 VAL A CA 1
ATOM 673 C C . VAL A 1 130 ? 11.377 34.376 60.910 1.00 44.10 365 VAL A C 1
ATOM 674 O O . VAL A 1 130 ? 11.837 34.222 59.775 1.00 42.22 365 VAL A O 1
ATOM 678 N N . ARG A 1 131 ? 12.047 34.076 62.022 1.00 49.63 366 ARG A N 1
ATOM 679 C CA . ARG A 1 131 ? 13.428 33.587 62.030 1.00 53.47 366 ARG A CA 1
ATOM 680 C C . ARG A 1 131 ? 13.603 32.292 61.236 1.00 51.26 366 ARG A C 1
ATOM 681 O O . ARG A 1 131 ? 14.521 32.182 60.427 1.00 53.04 366 ARG A O 1
ATOM 689 N N . TYR A 1 132 ? 12.718 31.325 61.465 1.00 52.00 367 TYR A N 1
ATOM 690 C CA . TYR A 1 132 ? 12.794 30.019 60.807 1.00 53.41 367 TYR A CA 1
ATOM 691 C C . TYR A 1 132 ? 11.881 29.933 59.586 1.00 52.14 367 TYR A C 1
ATOM 692 O O . TYR A 1 132 ? 11.341 28.873 59.278 1.00 55.04 367 TYR A O 1
ATOM 701 N N . SER A 1 133 ? 11.730 31.048 58.885 1.00 48.81 368 SER A N 1
ATOM 702 C CA . SER A 1 133 ? 10.789 31.143 57.781 1.00 45.88 368 SER A CA 1
ATOM 703 C C . SER A 1 133 ? 11.531 31.389 56.462 1.00 42.81 368 SER A C 1
ATOM 704 O O . SER A 1 133 ? 12.229 32.396 56.319 1.00 43.37 368 SER A O 1
ATOM 707 N N . PRO A 1 134 ? 11.404 30.453 55.501 1.00 39.48 369 PRO A N 1
ATOM 708 C CA . PRO A 1 134 ? 12.095 30.583 54.215 1.00 38.18 369 PRO A CA 1
ATOM 709 C C . PRO A 1 134 ? 11.430 31.607 53.296 1.00 37.39 369 PRO A C 1
ATOM 710 O O . PRO A 1 134 ? 10.206 31.692 53.260 1.00 39.15 369 PRO A O 1
ATOM 714 N N . GLN A 1 135 ? 12.239 32.365 52.559 1.00 37.54 370 GLN A N 1
ATOM 715 C CA . GLN A 1 135 ? 11.745 33.403 51.652 1.00 38.46 370 GLN A CA 1
ATOM 716 C C . GLN A 1 135 ? 10.495 32.990 50.864 1.00 35.48 370 GLN A C 1
ATOM 717 O O . GLN A 1 135 ? 10.446 31.909 50.278 1.00 34.23 370 GLN A O 1
ATOM 723 N N . GLY A 1 136 ? 9.490 33.862 50.866 1.00 34.34 371 GLY A N 1
ATOM 724 C CA . GLY A 1 136 ? 8.256 33.626 50.124 1.00 32.15 371 GLY A CA 1
ATOM 725 C C . GLY A 1 136 ? 7.198 32.887 50.914 1.00 33.95 371 GLY A C 1
ATOM 726 O O . GLY A 1 136 ? 6.095 32.660 50.412 1.00 38.13 371 GLY A O 1
ATOM 727 N N . SER A 1 137 ? 7.525 32.505 52.146 1.00 32.12 372 SER A N 1
ATOM 728 C CA . SER A 1 137 ? 6.576 31.795 52.994 1.00 36.02 372 SER A CA 1
ATOM 729 C C . SER A 1 137 ? 5.677 32.754 53.756 1.00 35.27 372 SER A C 1
ATOM 730 O O . SER A 1 137 ? 5.910 33.966 53.769 1.00 34.06 372 SER A O 1
ATOM 733 N N . VAL A 1 138 ? 4.639 32.198 54.373 1.00 38.32 373 VAL A N 1
ATOM 734 C CA . VAL A 1 138 ? 3.671 32.977 55.133 1.00 37.76 373 VAL A CA 1
ATOM 735 C C . VAL A 1 138 ? 3.704 32.571 56.604 1.00 38.98 373 VAL A C 1
ATOM 736 O O . VAL A 1 138 ? 3.620 31.380 56.936 1.00 36.99 373 VAL A O 1
ATOM 740 N N . VAL A 1 139 ? 3.857 33.567 57.475 1.00 37.39 374 VAL A N 1
ATOM 741 C CA . VAL A 1 139 ? 3.648 33.382 58.905 1.00 35.25 374 VAL A CA 1
ATOM 742 C C . VAL A 1 139 ? 2.159 33.589 59.174 1.00 35.81 374 VAL A C 1
ATOM 743 O O . VAL A 1 139 ? 1.613 34.662 58.906 1.00 35.56 374 VAL A O 1
ATOM 747 N N . ASP A 1 140 ? 1.511 32.548 59.687 1.00 37.59 375 ASP A N 1
ATOM 748 C CA . ASP A 1 140 ? 0.064 32.537 59.895 1.00 35.24 375 ASP A CA 1
ATOM 749 C C . ASP A 1 140 ? -0.301 32.876 61.342 1.00 32.50 375 ASP A C 1
ATOM 750 O O . ASP A 1 140 ? 0.110 32.180 62.264 1.00 32.80 375 ASP A O 1
ATOM 755 N N . VAL A 1 141 ? -1.064 33.952 61.530 1.00 30.43 376 VAL A N 1
ATOM 756 C CA . VAL A 1 141 ? -1.536 34.360 62.852 1.00 27.53 376 VAL A CA 1
ATOM 757 C C . VAL A 1 141 ? -3.062 34.367 62.859 1.00 29.06 376 VAL A C 1
ATOM 758 O O . VAL A 1 141 ? -3.685 35.119 62.111 1.00 28.93 376 VAL A O 1
ATOM 762 N N . THR A 1 142 ? -3.660 33.530 63.706 1.00 29.75 377 THR A N 1
ATOM 763 C CA . THR A 1 142 ? -5.112 33.345 63.713 1.00 27.40 377 THR A CA 1
ATOM 764 C C . THR A 1 142 ? -5.713 33.630 65.082 1.00 29.13 377 THR A C 1
ATOM 765 O O . THR A 1 142 ? -5.237 33.119 66.096 1.00 29.08 377 THR A O 1
ATOM 769 N N . LEU A 1 143 ? -6.759 34.452 65.102 1.00 26.25 378 LEU A N 1
ATOM 770 C CA . LEU A 1 143 ? -7.517 34.696 66.323 1.00 27.94 378 LEU A CA 1
ATOM 771 C C . LEU A 1 143 ? -8.838 33.929 66.309 1.00 29.54 378 LEU A C 1
ATOM 772 O O . LEU A 1 143 ? -9.721 34.201 65.489 1.00 30.90 378 LEU A O 1
ATOM 777 N N . ASN A 1 144 ? -8.948 32.964 67.220 1.00 29.87 379 ASN A N 1
ATOM 778 C CA . ASN A 1 144 ? -10.173 32.198 67.430 1.00 28.89 379 ASN A CA 1
ATOM 779 C C . ASN A 1 144 ? -10.840 32.625 68.734 1.00 30.27 379 ASN A C 1
ATOM 780 O O . ASN A 1 144 ? -10.253 33.375 69.515 1.00 31.24 379 ASN A O 1
ATOM 785 N N . ALA A 1 145 ? -12.060 32.144 68.968 1.00 32.26 380 ALA A N 1
ATOM 786 C CA . ALA A 1 145 ? -12.850 32.534 70.141 1.00 32.25 380 ALA A CA 1
ATOM 787 C C . ALA A 1 145 ? -12.211 32.171 71.487 1.00 31.85 380 ALA A C 1
ATOM 788 O O . ALA A 1 145 ? -12.464 32.836 72.495 1.00 30.90 380 ALA A O 1
ATOM 790 N N . ASP A 1 146 ? -11.383 31.127 71.499 1.00 32.58 381 ASP A N 1
ATOM 791 C CA . ASP A 1 146 ? -10.753 30.662 72.741 1.00 36.67 381 ASP A CA 1
ATOM 792 C C . ASP A 1 146 ? -9.235 30.437 72.635 1.00 35.67 381 ASP A C 1
ATOM 793 O O . ASP A 1 146 ? -8.611 29.908 73.561 1.00 33.29 381 ASP A O 1
ATOM 798 N N . ASN A 1 147 ? -8.650 30.840 71.509 1.00 32.23 382 ASN A N 1
ATOM 799 C CA . ASN A 1 147 ? -7.215 30.697 71.294 1.00 31.57 382 ASN A CA 1
ATOM 800 C C . ASN A 1 147 ? -6.696 31.621 70.206 1.00 30.18 382 ASN A C 1
ATOM 801 O O . ASN A 1 147 ? -7.467 32.139 69.404 1.00 33.03 382 ASN A O 1
ATOM 806 N N . PHE A 1 148 ? -5.385 31.829 70.186 1.00 29.42 383 PHE A N 1
ATOM 807 C CA . PHE A 1 148 ? -4.728 32.324 68.985 1.00 26.87 383 PHE A CA 1
ATOM 808 C C . PHE A 1 148 ? -3.566 31.412 68.620 1.00 29.68 383 PHE A C 1
ATOM 809 O O . PHE A 1 148 ? -2.974 30.765 69.488 1.00 29.71 383 PHE A O 1
ATOM 817 N N . ILE A 1 149 ? -3.262 31.358 67.328 1.00 30.12 384 ILE A N 1
ATOM 818 C CA . ILE A 1 149 ? -2.268 30.444 66.800 1.00 28.58 384 ILE A CA 1
ATOM 819 C C . ILE A 1 149 ? -1.261 31.208 65.952 1.00 29.87 384 ILE A C 1
ATOM 820 O O . ILE A 1 149 ? -1.640 32.027 65.115 1.00 32.10 384 ILE A O 1
ATOM 825 N N . VAL A 1 150 ? 0.022 30.952 66.197 1.00 33.24 385 VAL A N 1
ATOM 826 C CA . VAL A 1 150 ? 1.110 31.495 65.386 1.00 31.81 385 VAL A CA 1
ATOM 827 C C . VAL A 1 150 ? 1.782 30.325 64.682 1.00 35.44 385 VAL A C 1
ATOM 828 O O . VAL A 1 150 ? 2.322 29.424 65.328 1.00 36.13 385 VAL A O 1
ATOM 832 N N . ARG A 1 151 ? 1.742 30.342 63.356 1.00 39.27 386 ARG A N 1
ATOM 833 C CA . ARG A 1 151 ? 2.222 29.219 62.565 1.00 43.73 386 ARG A CA 1
ATOM 834 C C . ARG A 1 151 ? 3.216 29.680 61.507 1.00 44.08 386 ARG A C 1
ATOM 835 O O . ARG A 1 151 ? 3.015 30.716 60.869 1.00 42.69 386 ARG A O 1
ATOM 843 N N . ASP A 1 152 ? 4.291 28.916 61.332 1.00 43.37 387 ASP A N 1
ATOM 844 C CA . ASP A 1 152 ? 5.257 29.194 60.270 1.00 45.65 387 ASP A CA 1
ATOM 845 C C . ASP A 1 152 ? 5.497 27.973 59.380 1.00 47.61 387 ASP A C 1
ATOM 846 O O . ASP A 1 152 ? 5.050 26.867 59.693 1.00 47.99 387 ASP A O 1
ATOM 851 N N . ASN A 1 153 ? 6.199 28.189 58.271 1.00 48.48 388 ASN A N 1
ATOM 852 C CA . ASN A 1 153 ? 6.468 27.140 57.294 1.00 49.83 388 ASN A CA 1
ATOM 853 C C . ASN A 1 153 ? 7.940 26.713 57.307 1.00 50.87 388 ASN A C 1
ATOM 854 O O . ASN A 1 153 ? 8.528 26.419 56.264 1.00 52.20 388 ASN A O 1
ATOM 859 N N . GLY A 1 154 ? 8.532 26.683 58.497 1.00 50.74 389 GLY A N 1
ATOM 860 C CA . GLY A 1 154 ? 9.913 26.244 58.657 1.00 53.68 389 GLY A CA 1
ATOM 861 C C . GLY A 1 154 ? 10.033 24.782 59.053 1.00 57.10 389 GLY A C 1
ATOM 862 O O . GLY A 1 154 ? 9.115 23.995 58.800 1.00 56.03 389 GLY A O 1
ATOM 863 N N . PRO A 1 155 ? 11.172 24.408 59.674 1.00 59.64 390 PRO A N 1
ATOM 864 C CA . PRO A 1 155 ? 11.417 23.043 60.147 1.00 60.98 390 PRO A CA 1
ATOM 865 C C . PRO A 1 155 ? 10.469 22.650 61.277 1.00 61.70 390 PRO A C 1
ATOM 866 O O . PRO A 1 155 ? 10.135 21.474 61.416 1.00 63.07 390 PRO A O 1
ATOM 870 N N . LEU A 1 182 ? 15.328 28.727 76.798 1.00 74.44 417 LEU A N 1
ATOM 871 C CA . LEU A 1 182 ? 14.904 29.187 75.478 1.00 74.10 417 LEU A CA 1
ATOM 872 C C . LEU A 1 182 ? 14.022 30.435 75.573 1.00 73.06 417 LEU A C 1
ATOM 873 O O . LEU A 1 182 ? 13.611 30.833 76.665 1.00 73.69 417 LEU A O 1
ATOM 875 N N . GLY A 1 183 ? 13.744 31.049 74.424 1.00 73.47 418 GLY A N 1
ATOM 876 C CA . GLY A 1 183 ? 12.828 32.190 74.344 1.00 70.22 418 GLY A CA 1
ATOM 877 C C . GLY A 1 183 ? 11.368 31.793 74.499 1.00 69.54 418 GLY A C 1
ATOM 878 O O . GLY A 1 183 ? 10.531 32.616 74.872 1.00 70.26 418 GLY A O 1
ATOM 879 N N . LEU A 1 184 ? 11.066 30.525 74.220 1.00 66.21 419 LEU A N 1
ATOM 880 C CA . LEU A 1 184 ? 9.703 30.000 74.317 1.00 61.91 419 LEU A CA 1
ATOM 881 C C . LEU A 1 184 ? 9.270 29.721 75.756 1.00 59.00 419 LEU A C 1
ATOM 882 O O . LEU A 1 184 ? 8.088 29.470 76.016 1.00 59.84 419 LEU A O 1
ATOM 887 N N . SER A 1 185 ? 10.221 29.760 76.685 1.00 55.64 420 SER A N 1
ATOM 888 C CA . SER A 1 185 ? 9.927 29.490 78.092 1.00 52.26 420 SER A CA 1
ATOM 889 C C . SER A 1 185 ? 9.247 30.678 78.769 1.00 47.46 420 SER A C 1
ATOM 890 O O . SER A 1 185 ? 8.408 30.488 79.652 1.00 48.37 420 SER A O 1
ATOM 893 N N . ILE A 1 186 ? 9.608 31.894 78.358 1.00 42.02 421 ILE A N 1
ATOM 894 C CA . ILE A 1 186 ? 8.930 33.093 78.857 1.00 40.20 421 ILE A CA 1
ATOM 895 C C . ILE A 1 186 ? 7.501 33.189 78.320 1.00 36.28 421 ILE A C 1
ATOM 896 O O . ILE A 1 186 ? 6.610 33.684 79.013 1.00 38.22 421 ILE A O 1
ATOM 901 N N . VAL A 1 187 ? 7.291 32.717 77.091 1.00 33.37 422 VAL A N 1
ATOM 902 C CA . VAL A 1 187 ? 5.949 32.617 76.523 1.00 34.72 422 VAL A CA 1
ATOM 903 C C . VAL A 1 187 ? 5.079 31.798 77.471 1.00 35.27 422 VAL A C 1
ATOM 904 O O . VAL A 1 187 ? 3.984 32.232 77.841 1.00 38.17 422 VAL A O 1
ATOM 908 N N . GLN A 1 188 ? 5.594 30.645 77.890 1.00 37.54 423 GLN A N 1
ATOM 909 C CA . GLN A 1 188 ? 4.914 29.784 78.859 1.00 42.44 423 GLN A CA 1
ATOM 910 C C . GLN A 1 188 ? 4.706 30.461 80.212 1.00 41.27 423 GLN A C 1
ATOM 911 O O . GLN A 1 188 ? 3.638 30.324 80.812 1.00 43.29 423 GLN A O 1
ATOM 917 N N . ARG A 1 189 ? 5.716 31.197 80.681 1.00 38.77 424 ARG A N 1
ATOM 918 C CA . ARG A 1 189 ? 5.629 31.888 81.973 1.00 39.75 424 ARG A CA 1
ATOM 919 C C . ARG A 1 189 ? 4.603 33.014 81.983 1.00 37.04 424 ARG A C 1
ATOM 920 O O . ARG A 1 189 ? 3.857 33.162 82.950 1.00 38.66 424 ARG A O 1
ATOM 928 N N . ILE A 1 190 ? 4.576 33.807 80.912 1.00 33.84 425 ILE A N 1
ATOM 929 C CA . ILE A 1 190 ? 3.627 34.918 80.788 1.00 31.57 425 ILE A CA 1
ATOM 930 C C . ILE A 1 190 ? 2.215 34.384 80.581 1.00 29.78 425 ILE A C 1
ATOM 931 O O . ILE A 1 190 ? 1.259 34.930 81.134 1.00 29.06 425 ILE A O 1
ATOM 936 N N . ALA A 1 191 ? 2.100 33.309 79.802 1.00 29.37 426 ALA A N 1
ATOM 937 C CA . ALA A 1 191 ? 0.810 32.655 79.562 1.00 31.19 426 ALA A CA 1
ATOM 938 C C . ALA A 1 191 ? 0.190 32.136 80.852 1.00 30.89 426 ALA A C 1
ATOM 939 O O . ALA A 1 191 ? -0.956 32.464 81.167 1.00 31.63 426 ALA A O 1
ATOM 941 N N . LYS A 1 192 ? 0.958 31.331 81.589 1.00 35.91 427 LYS A N 1
ATOM 942 C CA . LYS A 1 192 ? 0.518 30.767 82.870 1.00 38.34 427 LYS A CA 1
ATOM 943 C C . LYS A 1 192 ? 0.050 31.874 83.813 1.00 38.12 427 LYS A C 1
ATOM 944 O O . LYS A 1 192 ? -1.011 31.765 84.430 1.00 38.87 427 LYS A O 1
ATOM 946 N N . LEU A 1 193 ? 0.836 32.944 83.891 1.00 34.00 428 LEU A N 1
ATOM 947 C CA . LEU A 1 193 ? 0.483 34.128 84.670 1.00 36.81 428 LEU A CA 1
ATOM 948 C C . LEU A 1 193 ? -0.874 34.717 84.256 1.00 35.49 428 LEU A C 1
ATOM 949 O O . LEU A 1 193 ? -1.623 35.204 85.097 1.00 37.06 428 LEU A O 1
ATOM 954 N N . HIS A 1 194 ? -1.181 34.656 82.960 1.00 35.78 429 HIS A N 1
ATOM 955 C CA . HIS A 1 194 ? -2.442 35.169 82.412 1.00 33.35 429 HIS A CA 1
ATOM 956 C C . HIS A 1 194 ? -3.575 34.144 82.381 1.00 33.56 429 HIS A C 1
ATOM 957 O O . HIS A 1 194 ? -4.642 34.414 81.825 1.00 30.43 429 HIS A O 1
ATOM 964 N N . GLY A 1 195 ? -3.347 32.978 82.979 1.00 34.64 430 GLY A N 1
ATOM 965 C CA . GLY A 1 195 ? -4.342 31.905 82.976 1.00 34.92 430 GLY A CA 1
ATOM 966 C C . GLY A 1 195 ? -4.512 31.325 81.584 1.00 36.52 430 GLY A C 1
ATOM 967 O O . GLY A 1 195 ? -5.614 30.944 81.192 1.00 35.56 430 GLY A O 1
ATOM 976 N N . ASN A 1 197 ? -2.935 28.573 78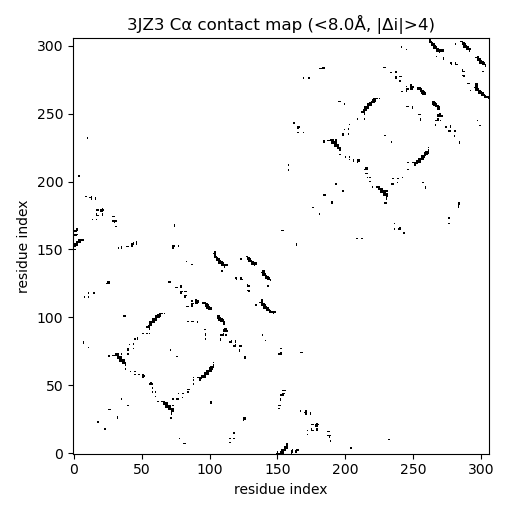.551 1.00 40.84 432 ASN A N 1
ATOM 977 C CA . ASN A 1 197 ? -2.114 27.409 78.238 1.00 44.05 432 ASN A CA 1
ATOM 978 C C . ASN A 1 197 ? -1.392 27.628 76.915 1.00 42.94 432 ASN A C 1
ATOM 979 O O . ASN A 1 197 ? -1.900 28.328 76.039 1.00 43.79 432 ASN A O 1
ATOM 984 N N . VAL A 1 198 ? -0.206 27.040 76.779 1.00 43.39 433 VAL A N 1
ATOM 985 C CA . VAL A 1 198 ? 0.569 27.137 75.543 1.00 45.47 433 VAL A CA 1
ATOM 986 C C . VAL A 1 198 ? 0.906 25.756 74.994 1.00 45.48 433 VAL A C 1
ATOM 987 O O . VAL A 1 198 ? 1.532 24.943 75.670 1.00 47.55 433 VAL A O 1
ATOM 991 N N . GLU A 1 199 ? 0.492 25.509 73.759 1.00 48.64 434 GLU A N 1
ATOM 992 C CA . GLU A 1 199 ? 0.760 24.248 73.094 1.00 50.57 434 GLU A CA 1
ATOM 993 C C . GLU A 1 199 ? 1.699 24.479 71.918 1.00 49.55 434 GLU A C 1
ATOM 994 O O . GLU A 1 199 ? 1.378 25.228 70.994 1.00 47.37 434 GLU A O 1
ATOM 1000 N N . PHE A 1 200 ? 2.869 23.849 71.974 1.00 49.46 435 PHE A N 1
ATOM 1001 C CA . PHE A 1 200 ? 3.800 23.841 70.855 1.00 49.91 435 PHE A CA 1
ATOM 1002 C C . PHE A 1 200 ? 3.680 22.521 70.106 1.00 52.32 435 PHE A C 1
ATOM 1003 O O . PHE A 1 200 ? 3.146 21.545 70.637 1.00 55.43 435 PHE A O 1
ATOM 1011 N N . GLY A 1 201 ? 4.179 22.495 68.874 1.00 54.52 436 GLY A N 1
ATOM 1012 C CA . GLY A 1 201 ? 4.140 21.290 68.055 1.00 55.69 436 GLY A CA 1
ATOM 1013 C C . GLY A 1 201 ? 4.117 21.557 66.564 1.00 57.92 436 GLY A C 1
ATOM 1014 O O . GLY A 1 201 ? 4.120 22.710 66.126 1.00 59.71 436 GLY A O 1
ATOM 1015 N N . ASN A 1 202 ? 4.097 20.477 65.788 1.00 58.49 437 ASN A N 1
ATOM 1016 C CA . ASN A 1 202 ? 4.041 20.556 64.335 1.00 58.44 437 ASN A CA 1
ATOM 1017 C C . ASN A 1 202 ? 2.614 20.746 63.839 1.00 58.63 437 ASN A C 1
ATOM 1018 O O . ASN A 1 202 ? 1.678 20.145 64.368 1.00 57.56 437 ASN A O 1
ATOM 1023 N N . ALA A 1 203 ? 2.457 21.593 62.827 1.00 60.08 438 ALA A N 1
ATOM 1024 C CA . ALA A 1 203 ? 1.154 21.856 62.226 1.00 63.09 438 ALA A CA 1
ATOM 1025 C C . ALA A 1 203 ? 0.737 20.720 61.291 1.00 65.68 438 ALA A C 1
ATOM 1026 O O . ALA A 1 203 ? 1.580 19.934 60.848 1.00 65.14 438 ALA A O 1
ATOM 1028 N N . GLU A 1 204 ? -0.564 20.644 61.002 1.00 68.38 439 GLU A N 1
ATOM 1029 C CA . GLU A 1 204 ? -1.117 19.661 60.064 1.00 71.82 439 GLU A CA 1
ATOM 1030 C C . GLU A 1 204 ? -0.463 19.768 58.690 1.00 69.36 439 GLU A C 1
ATOM 1031 O O . GLU A 1 204 ? 0.061 18.784 58.164 1.00 68.69 439 GLU A O 1
ATOM 1037 N N . GLN A 1 205 ? -0.494 20.972 58.122 1.00 67.71 440 GLN A N 1
ATOM 1038 C CA . GLN A 1 205 ? 0.103 21.236 56.814 1.00 66.17 440 GLN A CA 1
ATOM 1039 C C . GLN A 1 205 ? 1.619 21.472 56.895 1.00 64.40 440 GLN A C 1
ATOM 1040 O O . GLN A 1 205 ? 2.220 22.029 55.975 1.00 65.34 440 GLN A O 1
ATOM 1046 N N . GLY A 1 206 ? 2.224 21.041 58.001 1.00 61.92 441 GLY A N 1
ATOM 1047 C CA . GLY A 1 206 ? 3.672 21.103 58.178 1.00 60.03 441 GLY A CA 1
ATOM 1048 C C . GLY A 1 206 ? 4.169 22.434 58.706 1.00 58.51 441 GLY A C 1
ATOM 1049 O O . GLY A 1 206 ? 3.555 23.474 58.466 1.00 60.58 441 GLY A O 1
ATOM 1050 N N . GLY A 1 207 ? 5.294 22.394 59.416 1.00 55.85 442 GLY A N 1
ATOM 1051 C CA . GLY A 1 207 ? 5.880 23.582 60.029 1.00 53.19 442 GLY A CA 1
ATOM 1052 C C . GLY A 1 207 ? 5.645 23.622 61.528 1.00 52.69 442 GLY A C 1
ATOM 1053 O O . GLY A 1 207 ? 5.017 22.722 62.087 1.00 54.38 442 GLY A O 1
ATOM 1054 N N . PHE A 1 208 ? 6.148 24.671 62.175 1.00 49.93 443 PHE A N 1
ATOM 1055 C CA . PHE A 1 208 ? 6.017 24.835 63.622 1.00 49.08 443 PHE A CA 1
ATOM 1056 C C . PHE A 1 208 ? 4.791 25.675 64.002 1.00 48.62 443 PHE A C 1
ATOM 1057 O O . PHE A 1 208 ? 4.459 26.651 63.326 1.00 49.06 443 PHE A O 1
ATOM 1065 N N . GLU A 1 209 ? 4.136 25.291 65.095 1.00 48.29 444 GLU A N 1
ATOM 1066 C CA . GLU A 1 209 ? 2.861 25.889 65.491 1.00 48.66 444 GLU A CA 1
ATOM 1067 C C . GLU A 1 209 ? 2.748 26.106 67.004 1.00 44.16 444 GLU A C 1
ATOM 1068 O O . GLU A 1 209 ? 2.773 25.152 67.787 1.00 44.10 444 GLU A O 1
ATOM 1074 N N . ALA A 1 210 ? 2.613 27.368 67.401 1.00 39.46 445 ALA A N 1
ATOM 1075 C CA . ALA A 1 210 ? 2.378 27.727 68.796 1.00 34.89 445 ALA A CA 1
ATOM 1076 C C . ALA A 1 210 ? 0.913 28.097 69.007 1.00 35.33 445 ALA A C 1
ATOM 1077 O O . ALA A 1 210 ? 0.359 28.917 68.271 1.00 36.91 445 ALA A O 1
ATOM 1079 N N . LYS A 1 211 ? 0.295 27.482 70.010 1.00 34.47 446 LYS A N 1
ATOM 1080 C CA . LYS A 1 211 ? -1.119 27.678 70.298 1.00 36.05 446 LYS A CA 1
ATOM 1081 C C . LYS A 1 211 ? -1.313 28.164 71.733 1.00 33.83 446 LYS A C 1
ATOM 1082 O O . LYS A 1 211 ? -1.025 27.444 72.688 1.00 35.78 446 LYS A O 1
ATOM 1088 N N . VAL A 1 212 ? -1.789 29.397 71.870 1.00 32.02 447 VAL A N 1
ATOM 1089 C CA . VAL A 1 212 ? -2.097 29.975 73.173 1.00 30.29 447 VAL A CA 1
ATOM 1090 C C . VAL A 1 212 ? -3.610 29.949 73.351 1.00 31.19 447 VAL A C 1
ATOM 1091 O O . VAL A 1 212 ? -4.345 30.469 72.515 1.00 32.70 447 VAL A O 1
ATOM 1095 N N . SER A 1 213 ? -4.071 29.347 74.442 1.00 30.91 448 SER A N 1
ATOM 1096 C CA . SER A 1 213 ? -5.501 29.162 74.651 1.00 32.37 448 SER A CA 1
ATOM 1097 C C . SER A 1 213 ? -5.946 29.535 76.056 1.00 29.51 448 SER A C 1
ATOM 1098 O O . SER A 1 213 ? -5.143 29.575 76.980 1.00 32.04 448 SER A O 1
ATOM 1101 N N . TRP A 1 214 ? -7.236 29.814 76.193 1.00 31.75 449 TRP A N 1
ATOM 1102 C CA . TRP A 1 214 ? -7.836 30.219 77.459 1.00 34.48 449 TRP A CA 1
ATOM 1103 C C . TRP A 1 214 ? -9.277 29.711 77.523 1.00 35.80 449 TRP A C 1
ATOM 1104 O O . TRP A 1 214 ? -9.759 29.070 76.585 1.00 35.42 449 TRP A O 1
ATOM 1115 N N . LEU A 1 215 ? -9.959 30.012 78.625 1.00 40.96 450 LEU A N 1
ATOM 1116 C CA . LEU A 1 215 ? -11.358 29.632 78.814 1.00 47.10 450 LEU A CA 1
ATOM 1117 C C . LEU A 1 215 ? -12.277 30.581 78.062 1.00 49.95 450 LEU A C 1
ATOM 1118 O O . LEU A 1 215 ? -12.276 31.789 78.318 1.00 50.50 450 LEU A O 1
ATOM 1123 N N . GLU A 1 216 ? -13.059 30.027 77.138 1.00 53.32 451 GLU A N 1
ATOM 1124 C CA . GLU A 1 216 ? -13.946 30.822 76.292 1.00 58.32 451 GLU A CA 1
ATOM 1125 C C . GLU A 1 216 ? -14.960 31.609 77.124 1.00 59.09 451 GLU A C 1
ATOM 1126 O O . GLU A 1 216 ? -15.589 31.062 78.035 1.00 57.88 451 GLU A O 1
ATOM 1132 N N . HIS A 1 217 ? -15.096 32.895 76.802 1.00 61.43 452 HIS A N 1
ATOM 1133 C CA . HIS A 1 217 ? -16.007 33.796 77.507 1.00 63.24 452 HIS A CA 1
ATOM 1134 C C . HIS A 1 217 ? -17.431 33.680 76.971 1.00 64.06 452 HIS A C 1
ATOM 1135 O O . HIS A 1 217 ? -18.306 33.121 77.633 1.00 66.48 452 HIS A O 1
ATOM 1137 N N . ALA B 1 27 ? -4.984 56.676 74.880 1.00 65.42 262 ALA B N 1
ATOM 1138 C CA . ALA B 1 27 ? -6.331 56.043 74.755 1.00 66.38 262 ALA B CA 1
ATOM 1139 C C . ALA B 1 27 ? -6.256 54.512 74.818 1.00 65.22 262 ALA B C 1
ATOM 1140 O O . ALA B 1 27 ? -6.830 53.894 75.720 1.00 65.17 262 ALA B O 1
ATOM 1142 N N . GLN B 1 28 ? -5.545 53.911 73.864 1.00 62.81 263 GLN B N 1
ATOM 1143 C CA . GLN B 1 28 ? -5.379 52.457 73.812 1.00 59.12 263 GLN B CA 1
ATOM 1144 C C . GLN B 1 28 ? -4.424 51.961 74.894 1.00 56.53 263 GLN B C 1
ATOM 1145 O O . GLN B 1 28 ? -3.437 52.626 75.215 1.00 52.40 263 GLN B O 1
ATOM 1147 N N . LEU B 1 29 ? -4.730 50.791 75.449 1.00 56.00 264 LEU B N 1
ATOM 1148 C CA . LEU B 1 29 ? -3.857 50.138 76.424 1.00 56.70 264 LEU B CA 1
ATOM 1149 C C . LEU B 1 29 ? -2.605 49.546 75.762 1.00 56.56 264 LEU B C 1
ATOM 1150 O O . LEU B 1 29 ? -1.588 49.332 76.428 1.00 54.33 264 LEU B O 1
ATOM 1152 N N . SER B 1 30 ? -2.689 49.299 74.453 1.00 57.33 265 SER B N 1
ATOM 1153 C CA . SER B 1 30 ? -1.597 48.697 73.678 1.00 57.13 265 SER B CA 1
ATOM 1154 C C . SER B 1 30 ? -0.423 49.643 73.406 1.00 55.98 265 SER B C 1
ATOM 1155 O O . SER B 1 30 ? -0.595 50.859 73.268 1.00 53.81 265 SER B O 1
ATOM 1158 N N . ASP B 1 31 ? 0.766 49.050 73.321 1.00 55.43 266 ASP B N 1
ATOM 1159 C CA . ASP B 1 31 ? 2.018 49.776 73.155 1.00 54.78 266 ASP B CA 1
ATOM 1160 C C . ASP B 1 31 ? 2.850 49.133 72.042 1.00 51.84 266 ASP B C 1
ATOM 1161 O O . ASP B 1 31 ? 3.155 47.939 72.092 1.00 51.25 266 ASP B O 1
ATOM 1166 N N . ASP B 1 32 ? 3.213 49.936 71.044 1.00 48.38 267 ASP B N 1
ATOM 1167 C CA . ASP B 1 32 ? 4.047 49.481 69.936 1.00 47.58 267 ASP B CA 1
ATOM 1168 C C . ASP B 1 32 ? 5.516 49.332 70.347 1.00 46.99 267 ASP B C 1
ATOM 1169 O O . ASP B 1 32 ? 6.099 50.249 70.924 1.00 45.87 267 ASP B O 1
ATOM 1171 N N . ASP B 1 33 ? 6.095 48.167 70.052 1.00 46.89 268 ASP B N 1
ATOM 1172 C CA . ASP B 1 33 ? 7.517 47.895 70.294 1.00 47.83 268 ASP B CA 1
ATOM 1173 C C . ASP B 1 33 ? 8.323 47.960 68.993 1.00 47.82 268 ASP B C 1
ATOM 1174 O O . ASP B 1 33 ? 8.230 47.060 68.150 1.00 45.01 268 ASP B O 1
ATOM 1179 N N . PRO B 1 34 ? 9.119 49.030 68.829 1.00 49.46 269 PRO B N 1
ATOM 1180 C CA . PRO B 1 34 ? 9.965 49.280 67.663 1.00 51.06 269 PRO B CA 1
ATOM 1181 C C . PRO B 1 34 ? 11.412 48.831 67.887 1.00 52.37 269 PRO B C 1
ATOM 1182 O O . PRO B 1 34 ? 11.934 48.965 68.999 1.00 52.14 269 PRO B O 1
ATOM 1184 N N . GLN B 1 35 ? 12.030 48.300 66.828 1.00 55.50 270 GLN B N 1
ATOM 1185 C CA . GLN B 1 35 ? 13.430 47.840 66.822 1.00 58.63 270 GLN B CA 1
ATOM 1186 C C . GLN B 1 35 ? 13.776 46.907 67.984 1.00 59.61 270 GLN B C 1
ATOM 1187 O O . GLN B 1 35 ? 13.310 45.768 68.040 1.00 60.44 270 GLN B O 1
ATOM 1189 N N . LEU B 1 41 ? 4.296 63.422 70.869 1.00 71.23 276 LEU B N 1
ATOM 1190 C CA . LEU B 1 41 ? 5.014 63.811 72.079 1.00 70.56 276 LEU B CA 1
ATOM 1191 C C . LEU B 1 41 ? 4.508 63.042 73.296 1.00 70.40 276 LEU B C 1
ATOM 1192 O O . LEU B 1 41 ? 5.293 62.422 74.018 1.00 69.53 276 LEU B O 1
ATOM 1194 N N . LEU B 1 42 ? 3.195 63.082 73.513 1.00 69.29 277 LEU B N 1
ATOM 1195 C CA . LEU B 1 42 ? 2.563 62.354 74.609 1.00 67.09 277 LEU B CA 1
ATOM 1196 C C . LEU B 1 42 ? 2.707 60.842 74.429 1.00 66.23 277 LEU B C 1
ATOM 1197 O O . LEU B 1 42 ? 2.832 60.109 75.409 1.00 65.49 277 LEU B O 1
ATOM 1199 N N . GLN B 1 43 ? 2.702 60.395 73.173 1.00 67.20 278 GLN B N 1
ATOM 1200 C CA . GLN B 1 43 ? 2.761 58.969 72.828 1.00 68.25 278 GLN B CA 1
ATOM 1201 C C . GLN B 1 43 ? 4.097 58.304 73.182 1.00 68.78 278 GLN B C 1
ATOM 1202 O O . GLN B 1 43 ? 4.131 57.120 73.533 1.00 68.18 278 GLN B O 1
ATOM 1204 N N . LEU B 1 44 ? 5.188 59.062 73.090 1.00 67.96 279 LEU B N 1
ATOM 1205 C CA . LEU B 1 44 ? 6.517 58.520 73.373 1.00 67.74 279 LEU B CA 1
ATOM 1206 C C . LEU B 1 44 ? 6.894 58.617 74.861 1.00 65.82 279 LEU B C 1
ATOM 1207 O O . LEU B 1 44 ? 7.774 57.893 75.332 1.00 64.33 279 LEU B O 1
ATOM 1212 N N . HIS B 1 45 ? 6.216 59.507 75.587 1.00 64.02 280 HIS B N 1
ATOM 1213 C CA . HIS B 1 45 ? 6.314 59.568 77.047 1.00 60.41 280 HIS B CA 1
ATOM 1214 C C . HIS B 1 45 ? 5.493 58.446 77.688 1.00 58.18 280 HIS B C 1
ATOM 1215 O O . HIS B 1 45 ? 5.903 57.863 78.696 1.00 55.78 280 HIS B O 1
ATOM 1217 N N . SER B 1 46 ? 4.338 58.155 77.087 1.00 54.84 281 SER B N 1
ATOM 1218 C CA . SER B 1 46 ? 3.434 57.098 77.545 1.00 52.94 281 SER B CA 1
ATOM 1219 C C . SER B 1 46 ? 4.077 55.710 77.483 1.00 50.08 281 SER B C 1
ATOM 1220 O O . SER B 1 46 ? 3.920 54.912 78.408 1.00 50.29 281 SER B O 1
ATOM 1223 N N . GLY B 1 47 ? 4.791 55.433 76.393 1.00 46.87 282 GLY B N 1
ATOM 1224 C CA . GLY B 1 47 ? 5.522 54.176 76.232 1.00 43.64 282 GLY B CA 1
ATOM 1225 C C . GLY B 1 47 ? 6.527 53.951 77.346 1.00 42.30 282 GLY B C 1
ATOM 1226 O O . GLY B 1 47 ? 6.566 52.878 77.955 1.00 40.57 282 GLY B O 1
ATOM 1227 N N . ILE B 1 48 ? 7.332 54.978 77.612 1.00 41.58 283 ILE B N 1
ATOM 1228 C CA . ILE B 1 48 ? 8.316 54.963 78.697 1.00 42.09 283 ILE B CA 1
ATOM 1229 C C . ILE B 1 48 ? 7.643 54.897 80.067 1.00 43.48 283 ILE B C 1
ATOM 1230 O O . ILE B 1 48 ? 8.150 54.248 80.982 1.00 45.56 283 ILE B O 1
ATOM 1235 N N . ASP B 1 49 ? 6.493 5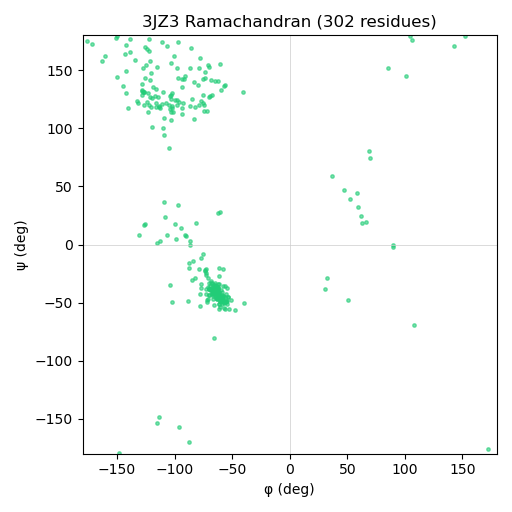5.554 80.186 1.00 43.96 284 ASP B N 1
ATOM 1236 C CA . ASP B 1 49 ? 5.715 55.581 81.421 1.00 45.12 284 ASP B CA 1
ATOM 1237 C C . ASP B 1 49 ? 5.190 54.194 81.805 1.00 39.75 284 ASP B C 1
ATOM 1238 O O . ASP B 1 49 ? 5.214 53.818 82.978 1.00 36.24 284 ASP B O 1
ATOM 1243 N N . ARG B 1 50 ? 4.718 53.450 80.807 1.00 34.02 285 ARG B N 1
ATOM 1244 C CA . ARG B 1 50 ? 4.185 52.105 81.013 1.00 36.03 285 ARG B CA 1
ATOM 1245 C C . ARG B 1 50 ? 5.279 51.083 81.315 1.00 33.60 285 ARG B C 1
ATOM 1246 O O . ARG B 1 50 ? 5.113 50.242 82.194 1.00 33.82 285 ARG B O 1
ATOM 1254 N N . ALA B 1 51 ? 6.388 51.160 80.583 1.00 33.13 286 ALA B N 1
ATOM 1255 C CA . ALA B 1 51 ? 7.544 50.299 80.830 1.00 33.64 286 ALA B CA 1
ATOM 1256 C C . ALA B 1 51 ? 8.152 50.574 82.202 1.00 34.25 286 ALA B C 1
ATOM 1257 O O . ALA B 1 51 ? 8.565 49.645 82.898 1.00 33.96 286 ALA B O 1
ATOM 1259 N N . THR B 1 52 ? 8.186 51.851 82.584 1.00 35.28 287 THR B N 1
ATOM 1260 C CA . THR B 1 52 ? 8.689 52.285 83.891 1.00 35.86 287 THR B CA 1
ATOM 1261 C C . THR B 1 52 ? 7.868 51.682 85.029 1.00 37.32 287 THR B C 1
ATOM 1262 O O . THR B 1 52 ? 8.421 51.028 85.912 1.00 40.09 287 THR B O 1
ATOM 1266 N N . ARG B 1 53 ? 6.554 51.902 84.992 1.00 36.39 288 ARG B N 1
ATOM 1267 C CA . ARG B 1 53 ? 5.626 51.365 85.992 1.00 36.67 288 ARG B CA 1
ATOM 1268 C C . ARG B 1 53 ? 5.776 49.859 86.220 1.00 37.40 288 ARG B C 1
ATOM 1269 O O . ARG B 1 53 ? 5.866 49.408 87.367 1.00 39.96 288 ARG B O 1
ATOM 1277 N N . LEU B 1 54 ? 5.822 49.092 85.133 1.00 34.61 289 LEU B N 1
ATOM 1278 C CA . LEU B 1 54 ? 5.961 47.640 85.216 1.00 34.47 289 LEU B CA 1
ATOM 1279 C C . LEU B 1 54 ? 7.311 47.212 85.796 1.00 36.35 289 LEU B C 1
ATOM 1280 O O . LEU B 1 54 ? 7.358 46.428 86.750 1.00 37.05 289 LEU B O 1
ATOM 1285 N N . VAL B 1 55 ? 8.397 47.729 85.221 1.00 35.23 290 VAL B N 1
ATOM 1286 C CA . VAL B 1 55 ? 9.751 47.331 85.614 1.00 33.70 290 VAL B CA 1
ATOM 1287 C C . VAL B 1 55 ? 10.089 47.832 87.020 1.00 37.17 290 VAL B C 1
ATOM 1288 O O . VAL B 1 55 ? 10.766 47.137 87.781 1.00 37.21 290 VAL B O 1
ATOM 1292 N N . ASP B 1 56 ? 9.599 49.024 87.364 1.00 38.87 291 ASP B N 1
ATOM 1293 C CA . ASP B 1 56 ? 9.717 49.544 88.727 1.00 41.84 291 ASP B CA 1
ATOM 1294 C C . ASP B 1 56 ? 9.095 48.586 89.738 1.00 42.58 291 ASP B C 1
ATOM 1295 O O . ASP B 1 56 ? 9.726 48.240 90.738 1.00 44.90 291 ASP B O 1
ATOM 1300 N N . GLN B 1 57 ? 7.860 48.162 89.470 1.00 42.10 292 GLN B N 1
ATOM 1301 C CA . GLN B 1 57 ? 7.160 47.222 90.342 1.00 36.81 292 GLN B CA 1
ATOM 1302 C C . GLN B 1 57 ? 7.930 45.910 90.452 1.00 35.55 292 GLN B C 1
ATOM 1303 O O . GLN B 1 57 ? 8.148 45.408 91.554 1.00 33.97 292 GLN B O 1
ATOM 1309 N N . LEU B 1 58 ? 8.366 45.378 89.312 1.00 35.47 293 LEU B N 1
ATOM 1310 C CA . LEU B 1 58 ? 9.100 44.112 89.291 1.00 37.90 293 LEU B CA 1
ATOM 1311 C C . LEU B 1 58 ? 10.452 44.188 90.007 1.00 39.94 293 LEU B C 1
ATOM 1312 O O . LEU B 1 58 ? 10.878 43.214 90.630 1.00 39.38 293 LEU B O 1
ATOM 1317 N N . LEU B 1 59 ? 11.114 45.344 89.922 1.00 42.72 294 LEU B N 1
ATOM 1318 C CA . LEU B 1 59 ? 12.369 45.576 90.643 1.00 43.45 294 LEU B CA 1
ATOM 1319 C C . LEU B 1 59 ? 12.160 45.522 92.152 1.00 44.91 294 LEU B C 1
ATOM 1320 O O . LEU B 1 59 ? 12.923 44.866 92.867 1.00 47.09 294 LEU B O 1
ATOM 1325 N N . THR B 1 60 ? 11.124 46.217 92.618 1.00 44.16 295 THR B N 1
ATOM 1326 C CA . THR B 1 60 ? 10.769 46.270 94.031 1.00 45.85 295 THR B CA 1
ATOM 1327 C C . THR B 1 60 ? 10.416 44.882 94.576 1.00 47.60 295 THR B C 1
ATOM 1328 O O . THR B 1 60 ? 10.959 44.462 95.600 1.00 49.29 295 THR B O 1
ATOM 1332 N N . LEU B 1 61 ? 9.520 44.177 93.885 1.00 46.54 296 LEU B N 1
ATOM 1333 C CA . LEU B 1 61 ? 9.056 42.858 94.329 1.00 46.18 296 LEU B CA 1
ATOM 1334 C C . LEU B 1 61 ? 10.178 41.830 94.372 1.00 45.55 296 LEU B C 1
ATOM 1335 O O . LEU B 1 61 ? 10.208 40.978 95.262 1.00 44.83 296 LEU B O 1
ATOM 1340 N N . SER B 1 62 ? 11.098 41.921 93.414 1.00 47.70 297 SER B N 1
ATOM 1341 C CA . SER B 1 62 ? 12.262 41.033 93.353 1.00 51.04 297 SER B CA 1
ATOM 1342 C C . SER B 1 62 ? 13.324 41.397 94.395 1.00 52.79 297 SER B C 1
ATOM 1343 O O . SER B 1 62 ? 14.285 40.648 94.594 1.00 50.47 297 SER B O 1
ATOM 1346 N N . ARG B 1 63 ? 13.125 42.539 95.059 1.00 57.79 298 ARG B N 1
ATOM 1347 C CA . ARG B 1 63 ? 14.084 43.133 96.009 1.00 63.38 298 ARG B CA 1
ATOM 1348 C C . ARG B 1 63 ? 15.547 42.939 95.587 1.00 64.65 298 ARG B C 1
ATOM 1349 O O . ARG B 1 63 ? 16.359 42.346 96.304 1.00 66.22 298 ARG B O 1
ATOM 1357 N N . LEU B 1 64 ? 15.854 43.460 94.403 1.00 64.97 299 LEU B N 1
ATOM 1358 C CA . LEU B 1 64 ? 17.147 43.277 93.766 1.00 64.16 299 LEU B CA 1
ATOM 1359 C C . LEU B 1 64 ? 18.218 44.132 94.429 1.00 64.88 299 LEU B C 1
ATOM 1360 O O . LEU B 1 64 ? 18.111 45.359 94.470 1.00 63.68 299 LEU B O 1
ATOM 1365 N N . ASP B 1 65 ? 19.248 43.465 94.942 1.00 66.51 300 ASP B N 1
ATOM 1366 C CA . ASP B 1 65 ? 20.302 44.113 95.726 1.00 67.25 300 ASP B CA 1
ATOM 1367 C C . ASP B 1 65 ? 21.454 44.649 94.872 1.00 65.21 300 ASP B C 1
ATOM 1368 O O . ASP B 1 65 ? 21.871 45.800 95.038 1.00 64.87 300 ASP B O 1
ATOM 1373 N N . SER B 1 66 ? 21.959 43.818 93.963 1.00 62.04 301 SER B N 1
ATOM 1374 C CA . SER B 1 66 ? 23.118 44.171 93.148 1.00 58.48 301 SER B CA 1
ATOM 1375 C C . SER B 1 66 ? 22.953 43.737 91.693 1.00 55.52 301 SER B C 1
ATOM 1376 O O . SER B 1 66 ? 21.961 43.105 91.329 1.00 54.34 301 SER B O 1
ATOM 1379 N N . LEU B 1 67 ? 23.946 44.076 90.875 1.00 53.63 302 LEU B N 1
ATOM 1380 C CA . LEU B 1 67 ? 23.969 43.712 89.461 1.00 53.31 302 LEU B CA 1
ATOM 1381 C C . LEU B 1 67 ? 24.586 42.329 89.234 1.00 54.50 302 LEU B C 1
ATOM 1382 O O . LEU B 1 67 ? 24.664 41.857 88.097 1.00 52.79 302 LEU B O 1
ATOM 1387 N N . ASP B 1 68 ? 25.007 41.687 90.322 1.00 57.04 303 ASP B N 1
ATOM 1388 C CA . ASP B 1 68 ? 25.804 40.458 90.265 1.00 60.76 303 ASP B CA 1
ATOM 1389 C C . ASP B 1 68 ? 25.204 39.313 89.448 1.00 61.44 303 A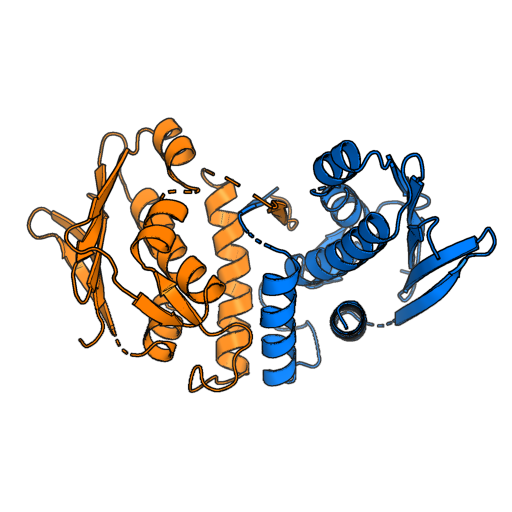SP B C 1
ATOM 1390 O O . ASP B 1 68 ? 25.935 38.597 88.761 1.00 60.54 303 ASP B O 1
ATOM 1395 N N . ASN B 1 69 ? 23.884 39.146 89.518 1.00 62.37 304 ASN B N 1
ATOM 1396 C CA . ASN B 1 69 ? 23.219 38.055 88.802 1.00 63.53 304 ASN B CA 1
ATOM 1397 C C . ASN B 1 69 ? 22.252 38.474 87.686 1.00 62.80 304 ASN B C 1
ATOM 1398 O O . ASN B 1 69 ? 21.645 37.617 87.034 1.00 62.88 304 ASN B O 1
ATOM 1403 N N . LEU B 1 70 ? 22.123 39.782 87.462 1.00 58.43 305 LEU B N 1
ATOM 1404 C CA . LEU B 1 70 ? 21.264 40.305 86.400 1.00 54.85 305 LEU B CA 1
ATOM 1405 C C . LEU B 1 70 ? 21.749 39.912 85.017 1.00 53.87 305 LEU B C 1
ATOM 1406 O O . LEU B 1 70 ? 22.951 39.918 84.750 1.00 55.15 305 LEU B O 1
ATOM 1411 N N . GLN B 1 71 ? 20.797 39.585 84.145 1.00 52.73 306 GLN B N 1
ATOM 1412 C CA . GLN B 1 71 ? 21.080 39.278 82.747 1.00 52.40 306 GLN B CA 1
ATOM 1413 C C . GLN B 1 71 ? 21.683 40.487 82.047 1.00 50.11 306 GLN B C 1
ATOM 1414 O O . GLN B 1 71 ? 21.277 41.623 82.298 1.00 46.56 306 GLN B O 1
ATOM 1420 N N . ASP B 1 72 ? 22.661 40.223 81.183 1.00 49.87 307 ASP B N 1
ATOM 1421 C CA . ASP B 1 72 ? 23.233 41.218 80.267 1.00 49.16 307 ASP B CA 1
ATOM 1422 C C . ASP B 1 72 ? 23.914 42.416 80.936 1.00 45.97 307 ASP B C 1
ATOM 1423 O O . ASP B 1 72 ? 24.026 43.483 80.334 1.00 48.94 307 ASP B O 1
ATOM 1428 N N . VAL B 1 73 ? 24.376 42.238 82.171 1.00 43.04 308 VAL B N 1
ATOM 1429 C CA . VAL B 1 73 ? 25.185 43.256 82.836 1.00 40.82 308 VAL B CA 1
ATOM 1430 C C . VAL B 1 73 ? 26.546 43.348 82.148 1.00 41.96 308 VAL B C 1
ATOM 1431 O O . VAL B 1 73 ? 27.223 42.337 81.953 1.00 44.31 308 VAL B O 1
ATOM 1435 N N . ALA B 1 74 ? 26.921 44.564 81.762 1.00 39.26 309 ALA B N 1
ATOM 1436 C CA . ALA B 1 74 ? 28.144 44.800 81.007 1.00 39.09 309 ALA B CA 1
ATOM 1437 C C . ALA B 1 74 ? 28.720 46.183 81.310 1.00 40.19 309 ALA B C 1
ATOM 1438 O O . ALA B 1 74 ? 28.163 46.942 82.110 1.00 40.62 309 ALA B O 1
ATOM 1440 N N . GLU B 1 75 ? 29.847 46.499 80.681 1.00 41.58 310 GLU B N 1
ATOM 1441 C CA . GLU B 1 75 ? 30.421 47.833 80.770 1.00 43.99 310 GLU B CA 1
ATOM 1442 C C . GLU B 1 75 ? 29.699 48.724 79.768 1.00 40.42 310 GLU B C 1
ATOM 1443 O O . GLU B 1 75 ? 29.717 48.461 78.563 1.00 41.19 310 GLU B O 1
ATOM 1449 N N . ILE B 1 76 ? 29.044 49.762 80.276 1.00 33.89 311 ILE B N 1
ATOM 1450 C CA . ILE B 1 76 ? 28.213 50.620 79.441 1.00 31.60 311 ILE B CA 1
ATOM 1451 C C . ILE B 1 76 ? 28.930 51.930 79.117 1.00 29.29 311 ILE B C 1
ATOM 1452 O O . ILE B 1 76 ? 29.276 52.688 80.026 1.00 31.54 311 ILE B O 1
ATOM 1457 N N . PRO B 1 77 ? 29.159 52.195 77.819 1.00 27.83 312 PRO B N 1
ATOM 1458 C CA . PRO B 1 77 ? 29.688 53.494 77.405 1.00 28.35 312 PRO B CA 1
ATOM 1459 C C . PRO B 1 77 ? 28.587 54.552 77.506 1.00 27.44 312 PRO B C 1
ATOM 1460 O O . PRO B 1 77 ? 27.583 54.480 76.789 1.00 26.60 312 PRO B O 1
ATOM 1464 N N . LEU B 1 78 ? 28.779 55.516 78.400 1.00 28.28 313 LEU B N 1
ATOM 1465 C CA . LEU B 1 78 ? 27.738 56.490 78.724 1.00 32.81 313 LEU B CA 1
ATOM 1466 C C . LEU B 1 78 ? 27.479 57.541 77.648 1.00 33.51 313 LEU B C 1
ATOM 1467 O O . LEU B 1 78 ? 26.378 58.091 77.589 1.00 34.57 313 LEU B O 1
ATOM 1472 N N . GLU B 1 79 ? 28.478 57.811 76.805 1.00 34.63 314 GLU B N 1
ATOM 1473 C CA . GLU B 1 79 ? 28.294 58.682 75.634 1.00 40.13 314 GLU B CA 1
ATOM 1474 C C . GLU B 1 79 ? 27.160 58.162 74.754 1.00 35.56 314 GLU B C 1
ATOM 1475 O O . GLU B 1 79 ? 26.203 58.885 74.462 1.00 30.89 314 GLU B O 1
ATOM 1481 N N . ASP B 1 80 ? 27.286 56.898 74.355 1.00 35.59 315 ASP B N 1
ATOM 1482 C CA . 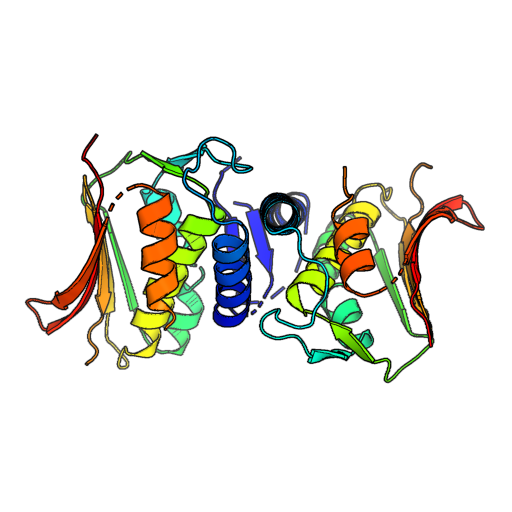ASP B 1 80 ? 26.343 56.234 73.462 1.00 38.08 315 ASP B CA 1
ATOM 1483 C C . ASP B 1 80 ? 24.932 56.186 74.046 1.00 34.92 315 ASP B C 1
ATOM 1484 O O . ASP B 1 80 ? 23.967 56.468 73.348 1.00 34.90 315 ASP B O 1
ATOM 1489 N N . LEU B 1 81 ? 24.834 55.840 75.327 1.00 34.29 316 LEU B N 1
ATOM 1490 C CA . LEU B 1 81 ? 23.565 55.786 76.050 1.00 33.85 316 LEU B CA 1
ATOM 1491 C C . LEU B 1 81 ? 22.845 57.138 76.062 1.00 35.01 316 LEU B C 1
ATOM 1492 O O . LEU B 1 81 ? 21.640 57.208 75.811 1.00 37.65 316 LEU B O 1
ATOM 1497 N N . LEU B 1 82 ? 23.584 58.204 76.357 1.00 31.99 317 LEU B N 1
ATOM 1498 C CA . LEU B 1 82 ? 23.000 59.537 76.402 1.00 30.25 317 LEU B CA 1
ATOM 1499 C C . LEU B 1 82 ? 22.645 60.036 75.010 1.00 30.86 317 LEU B C 1
ATOM 1500 O O . LEU B 1 82 ? 21.541 60.537 74.791 1.00 30.19 317 LEU B O 1
ATOM 1505 N N . GLN B 1 83 ? 23.576 59.885 74.073 1.00 33.84 318 GLN B N 1
ATOM 1506 C CA . GLN B 1 83 ? 23.343 60.292 72.692 1.00 36.29 318 GLN B CA 1
ATOM 1507 C C . GLN B 1 83 ? 22.142 59.558 72.092 1.00 34.39 318 GLN B C 1
ATOM 1508 O O . GLN B 1 83 ? 21.264 60.180 71.494 1.00 35.61 318 GLN B O 1
ATOM 1514 N N . SER B 1 84 ? 22.111 58.241 72.278 1.00 31.51 319 SER B N 1
ATOM 1515 C CA . SER B 1 84 ? 21.011 57.401 71.822 1.00 32.68 319 SER B CA 1
ATOM 1516 C C . SER B 1 84 ? 19.669 57.819 72.430 1.00 32.57 319 SER B C 1
ATOM 1517 O O . SER B 1 84 ? 18.658 57.871 71.726 1.00 33.45 319 SER B O 1
ATOM 1520 N N . SER B 1 85 ? 19.666 58.104 73.732 1.00 30.23 320 SER B N 1
ATOM 1521 C CA . SER B 1 85 ? 18.474 58.596 74.418 1.00 29.31 320 SER B CA 1
ATOM 1522 C C . SER B 1 85 ? 18.029 59.943 73.857 1.00 30.21 320 SER B C 1
ATOM 1523 O O . SER B 1 85 ? 16.834 60.167 73.643 1.00 28.07 320 SER B O 1
ATOM 1526 N N . VAL B 1 86 ? 18.992 60.830 73.609 1.00 29.17 321 VAL B N 1
ATOM 1527 C CA . VAL B 1 86 ? 18.692 62.118 72.999 1.00 32.15 321 VAL B CA 1
ATOM 1528 C C . VAL B 1 86 ? 18.075 61.885 71.622 1.00 36.85 321 VAL B C 1
ATOM 1529 O O . VAL B 1 86 ? 17.092 62.537 71.263 1.00 36.15 321 VAL B O 1
ATOM 1541 N N . ASP B 1 88 ? 16.311 59.343 70.473 1.00 45.73 323 ASP B N 1
ATOM 1542 C CA . ASP B 1 88 ? 14.934 58.877 70.580 1.00 47.35 323 ASP B CA 1
ATOM 1543 C C . ASP B 1 88 ? 13.960 60.043 70.696 1.00 47.73 323 ASP B C 1
ATOM 1544 O O . ASP B 1 88 ? 12.808 59.946 70.267 1.00 50.60 323 ASP B O 1
ATOM 1549 N N . ILE B 1 89 ? 14.453 61.144 71.259 1.00 45.87 324 ILE B N 1
ATOM 1550 C CA . ILE B 1 89 ? 13.636 62.275 71.683 1.00 44.63 324 ILE B CA 1
ATOM 1551 C C . ILE B 1 89 ? 13.711 63.470 70.737 1.00 44.64 324 ILE B C 1
ATOM 1552 O O . ILE B 1 89 ? 12.719 64.169 70.542 1.00 47.04 324 ILE B O 1
ATOM 1557 N N . TYR B 1 90 ? 14.883 63.685 70.148 1.00 47.55 325 TYR B N 1
ATOM 1558 C CA . TYR B 1 90 ? 15.220 64.952 69.493 1.00 50.19 325 TYR B CA 1
ATOM 1559 C C . TYR B 1 90 ? 14.166 65.530 68.541 1.00 50.41 325 TYR B C 1
ATOM 1560 O O . TYR B 1 90 ? 13.731 66.669 68.722 1.00 49.24 325 TYR B O 1
ATOM 1569 N N . HIS B 1 91 ? 13.766 64.748 67.539 1.00 51.86 326 HIS B N 1
ATOM 1570 C CA . HIS B 1 91 ? 12.859 65.223 66.493 1.00 54.37 326 HIS B CA 1
ATOM 1571 C C . HIS B 1 91 ? 11.478 65.567 67.041 1.00 55.16 326 HIS B C 1
ATOM 1572 O O . HIS B 1 91 ? 10.907 66.603 66.695 1.00 56.12 326 HIS B O 1
ATOM 1579 N N . THR B 1 92 ? 10.954 64.694 67.897 1.00 54.91 327 THR B N 1
ATOM 1580 C CA . THR B 1 92 ? 9.655 64.896 68.531 1.00 54.69 327 THR B CA 1
ATOM 1581 C C . THR B 1 92 ? 9.644 66.173 69.377 1.00 54.56 327 THR B C 1
ATOM 1582 O O . THR B 1 92 ? 8.730 66.993 69.256 1.00 56.84 327 THR B O 1
ATOM 1586 N N . ALA B 1 93 ? 10.669 66.340 70.212 1.00 51.63 328 ALA B N 1
ATOM 1587 C CA . ALA B 1 93 ? 10.832 67.552 71.014 1.00 50.44 328 ALA B CA 1
ATOM 1588 C C . ALA B 1 93 ? 10.993 68.798 70.138 1.00 51.46 328 ALA B C 1
ATOM 1589 O O . ALA B 1 93 ? 10.535 69.879 70.505 1.00 50.69 328 ALA B O 1
ATOM 1591 N N . GLN B 1 94 ? 11.636 68.634 68.983 1.00 54.35 329 GLN B N 1
ATOM 1592 C CA . GLN B 1 94 ? 11.799 69.713 68.006 1.00 56.99 329 GLN B CA 1
ATOM 1593 C C . GLN B 1 94 ? 10.440 70.211 67.512 1.00 57.19 329 GLN B C 1
ATOM 1594 O O . GLN B 1 94 ? 10.180 71.416 67.494 1.00 55.43 329 GLN B O 1
ATOM 1600 N N . GLN B 1 95 ? 9.578 69.272 67.125 1.00 57.74 330 GLN B N 1
ATOM 1601 C CA . GLN B 1 95 ? 8.228 69.588 66.660 1.00 56.66 330 GLN B CA 1
ATOM 1602 C C . GLN B 1 95 ? 7.385 70.292 67.734 1.00 56.44 330 GLN B C 1
ATOM 1603 O O . GLN B 1 95 ? 6.400 70.961 67.416 1.00 59.35 330 GLN B O 1
ATOM 1605 N N . ALA B 1 96 ? 7.786 70.148 68.997 1.00 52.56 331 ALA B N 1
ATOM 1606 C CA . ALA B 1 96 ? 7.108 70.798 70.119 1.00 48.44 331 ALA B CA 1
ATOM 1607 C C . ALA B 1 96 ? 7.833 72.067 70.575 1.00 47.05 331 ALA B C 1
ATOM 1608 O O . ALA B 1 96 ? 7.601 72.560 71.682 1.00 45.40 331 ALA B O 1
ATOM 1610 N N . LYS B 1 97 ? 8.705 72.585 69.709 1.00 50.89 332 LYS B N 1
ATOM 1611 C CA . LYS B 1 97 ? 9.513 73.790 69.971 1.00 53.46 332 LYS B CA 1
ATOM 1612 C C . LYS B 1 97 ? 10.436 73.683 71.199 1.00 54.05 332 LYS B C 1
ATOM 1613 O O . LYS B 1 97 ? 10.706 74.681 71.877 1.00 55.50 332 LYS B O 1
ATOM 1615 N N . ILE B 1 98 ? 10.917 72.469 71.468 1.00 53.54 333 ILE B N 1
ATOM 1616 C CA . ILE B 1 98 ? 11.873 72.216 72.551 1.00 51.99 333 ILE B CA 1
ATOM 1617 C C . ILE B 1 98 ? 13.194 71.716 71.966 1.00 50.26 333 ILE B C 1
ATOM 1618 O O . ILE B 1 98 ? 13.230 70.698 71.273 1.00 47.97 333 ILE B O 1
ATOM 1623 N N . ASP B 1 99 ? 14.274 72.440 72.245 1.00 49.66 334 ASP B N 1
ATOM 1624 C CA . ASP B 1 99 ? 15.601 72.045 71.781 1.00 50.80 334 ASP B CA 1
ATOM 1625 C C . ASP B 1 99 ? 16.340 71.225 72.831 1.00 47.95 334 ASP B C 1
ATOM 1626 O O . ASP B 1 99 ? 16.323 71.564 74.016 1.00 49.65 334 ASP B O 1
ATOM 1631 N N . VAL B 1 100 ? 16.979 70.145 72.388 1.00 44.65 335 VAL B N 1
ATOM 1632 C CA . VAL B 1 100 ? 17.768 69.292 73.280 1.00 42.51 335 VAL B CA 1
ATOM 1633 C C . VAL B 1 100 ? 19.253 69.396 72.933 1.00 40.84 335 VAL B C 1
ATOM 1634 O O . VAL B 1 100 ? 19.676 69.051 71.828 1.00 40.53 335 VAL B O 1
ATOM 1638 N N . ARG B 1 101 ? 20.032 69.888 73.890 1.00 40.07 336 ARG B N 1
ATOM 1639 C CA . ARG B 1 101 ? 21.458 70.099 73.703 1.00 40.88 336 ARG B CA 1
ATOM 1640 C C . ARG B 1 101 ? 22.236 69.057 74.482 1.00 38.14 336 ARG B C 1
ATOM 1641 O O . ARG B 1 101 ? 22.094 68.951 75.702 1.00 41.57 336 ARG B O 1
ATOM 1649 N N . LEU B 1 102 ? 23.056 68.291 73.768 1.00 35.06 337 LEU B N 1
ATOM 1650 C CA . LEU B 1 102 ? 23.943 67.316 74.393 1.00 30.75 337 LEU B CA 1
ATOM 1651 C C . LEU B 1 102 ? 25.388 67.811 74.422 1.00 28.85 337 LEU B C 1
ATOM 1652 O O . LEU B 1 102 ? 26.003 68.033 73.380 1.00 29.18 337 LEU B O 1
ATOM 1657 N N . THR B 1 103 ? 25.909 67.989 75.630 1.00 26.57 338 THR B N 1
ATOM 1658 C CA . THR B 1 103 ? 27.291 68.401 75.844 1.00 25.96 338 THR B CA 1
ATOM 1659 C C . THR B 1 103 ? 28.070 67.225 76.428 1.00 27.69 338 THR B C 1
ATOM 1660 O O . THR B 1 103 ? 27.624 66.590 77.386 1.00 26.29 338 THR B O 1
ATOM 1664 N N . LEU B 1 104 ? 29.228 66.935 75.844 1.00 27.42 339 LEU B N 1
ATOM 1665 C CA . LEU B 1 104 ? 30.060 65.836 76.308 1.00 27.25 339 LEU B CA 1
ATOM 1666 C C . LEU B 1 104 ? 31.419 66.359 76.757 1.00 30.66 339 LEU B C 1
ATOM 1667 O O . LEU B 1 104 ? 32.288 66.659 75.931 1.00 29.01 339 LEU B O 1
ATOM 1672 N N . ASN B 1 105 ? 31.581 66.481 78.074 1.00 31.38 340 ASN B N 1
ATOM 1673 C CA . ASN B 1 105 ? 32.818 66.980 78.668 1.00 32.82 340 ASN B CA 1
ATOM 1674 C C . ASN B 1 105 ? 33.856 65.887 78.844 1.00 36.36 340 ASN B C 1
ATOM 1675 O O . ASN B 1 105 ? 35.056 66.146 78.795 1.00 43.66 340 ASN B O 1
ATOM 1680 N N . ALA B 1 106 ? 33.382 64.667 79.054 1.00 36.99 341 ALA B N 1
ATOM 1681 C CA . ALA B 1 106 ? 34.251 63.514 79.201 1.00 35.70 341 ALA B CA 1
ATOM 1682 C C . ALA B 1 106 ? 33.909 62.492 78.132 1.00 36.36 341 ALA B C 1
ATOM 1683 O O . ALA B 1 106 ? 32.808 62.498 77.578 1.00 34.89 341 ALA B O 1
ATOM 1685 N N . HIS B 1 107 ? 34.871 61.626 77.837 1.00 36.04 342 HIS B N 1
ATOM 1686 C CA . HIS B 1 107 ? 34.720 60.626 76.799 1.00 36.60 342 HIS B CA 1
ATOM 1687 C C . HIS B 1 107 ? 35.310 59.318 77.296 1.00 40.45 342 HIS B C 1
ATOM 1688 O O . HIS B 1 107 ? 36.030 59.301 78.301 1.00 41.29 342 HIS B O 1
ATOM 1695 N N . SER B 1 108 ? 34.990 58.227 76.602 1.00 42.69 343 SER B N 1
ATOM 1696 C CA . SER B 1 108 ? 35.417 56.881 76.999 1.00 44.98 343 SER B CA 1
ATOM 1697 C C . SER B 1 108 ? 35.071 56.565 78.458 1.00 42.68 343 SER B C 1
ATOM 1698 O O . SER B 1 108 ? 35.855 55.934 79.170 1.00 46.97 343 SER B O 1
ATOM 1701 N N . ILE B 1 109 ? 33.897 57.017 78.890 1.00 38.87 344 ILE B N 1
ATOM 1702 C CA . ILE B 1 109 ? 33.401 56.755 80.241 1.00 38.59 344 ILE B CA 1
ATOM 1703 C C . ILE B 1 109 ? 32.526 55.499 80.229 1.00 37.72 344 ILE B C 1
ATOM 1704 O O . ILE B 1 109 ? 31.540 55.425 79.493 1.00 34.18 344 ILE B O 1
ATOM 1709 N N . LYS B 1 110 ? 32.906 54.514 81.036 1.00 38.17 345 LYS B N 1
ATOM 1710 C CA . LYS B 1 110 ? 32.197 53.239 81.082 1.00 39.34 345 LYS B CA 1
ATOM 1711 C C . LYS B 1 110 ? 31.788 52.893 82.506 1.00 39.60 345 LYS B C 1
ATOM 1712 O O . LYS B 1 110 ? 32.602 52.968 83.429 1.00 43.64 345 LYS B O 1
ATOM 1718 N N . ARG B 1 111 ? 30.522 52.528 82.677 1.00 35.32 346 ARG B N 1
ATOM 1719 C CA . ARG B 1 111 ? 30.018 52.063 83.967 1.00 34.12 346 ARG B CA 1
ATOM 1720 C C . ARG B 1 111 ? 29.463 50.654 83.845 1.00 33.14 346 ARG B C 1
ATOM 1721 O O . ARG B 1 111 ? 28.941 50.269 82.797 1.00 32.83 346 ARG B O 1
ATOM 1729 N N . THR B 1 112 ? 29.591 49.887 84.921 1.00 33.14 347 THR B N 1
ATOM 1730 C CA . THR B 1 112 ? 29.025 48.553 84.981 1.00 35.32 347 THR B CA 1
ATOM 1731 C C . THR B 1 112 ? 27.530 48.695 85.231 1.00 34.05 347 THR B C 1
ATOM 1732 O O . THR B 1 112 ? 27.108 49.337 86.195 1.00 35.22 347 THR B O 1
ATOM 1736 N N . GLY B 1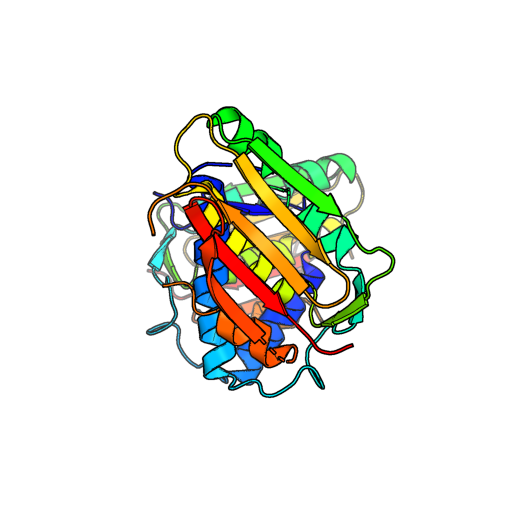 113 ? 26.730 48.120 84.345 1.00 31.40 348 GLY B N 1
ATOM 1737 C CA . GLY B 1 113 ? 25.290 48.216 84.490 1.00 33.26 348 GLY B CA 1
ATOM 1738 C C . GLY B 1 113 ? 24.476 47.374 83.538 1.00 32.44 348 GLY B C 1
ATOM 1739 O O . GLY B 1 113 ? 25.007 46.749 82.620 1.00 34.72 348 GLY B O 1
ATOM 1740 N N . GLN B 1 114 ? 23.172 47.362 83.783 1.00 31.54 349 GLN B N 1
ATOM 1741 C CA . GLN B 1 114 ? 22.208 46.734 82.902 1.00 31.03 349 GLN B CA 1
ATOM 1742 C C . GLN B 1 114 ? 21.687 47.819 81.939 1.00 29.28 349 GLN B C 1
ATOM 1743 O O . GLN B 1 114 ? 21.101 48.814 82.376 1.00 30.31 349 GLN B O 1
ATOM 1749 N N . PRO B 1 115 ? 21.940 47.642 80.626 1.00 28.90 350 PRO B N 1
ATOM 1750 C CA . PRO B 1 115 ? 21.687 48.639 79.575 1.00 30.17 350 PRO B CA 1
ATOM 1751 C C . PRO B 1 115 ? 20.245 49.147 79.500 1.00 30.30 350 PRO B C 1
ATOM 1752 O O . PRO B 1 115 ? 20.026 50.351 79.372 1.00 30.17 350 PRO B O 1
ATOM 1756 N N . LEU B 1 116 ? 19.278 48.236 79.563 1.00 30.32 351 LEU B N 1
ATOM 1757 C CA . LEU B 1 116 ? 17.867 48.608 79.481 1.00 30.98 351 LEU B CA 1
ATOM 1758 C C . LEU B 1 116 ? 17.429 49.442 80.673 1.00 30.28 351 LEU B C 1
ATOM 1759 O O . LEU B 1 116 ? 16.702 50.426 80.514 1.00 34.56 351 LEU B O 1
ATOM 1764 N N . LEU B 1 117 ? 17.880 49.054 81.862 1.00 26.90 352 LEU B N 1
ATOM 1765 C CA . LEU B 1 117 ? 17.588 49.807 83.071 1.00 23.76 352 LEU B CA 1
ATOM 1766 C C . LEU B 1 117 ? 18.200 51.203 83.030 1.00 26.33 352 LEU B C 1
ATOM 1767 O O . LEU B 1 117 ? 17.544 52.177 83.404 1.00 28.27 352 LEU B O 1
ATOM 1772 N N . LEU B 1 118 ? 19.440 51.313 82.558 1.00 26.39 353 LEU B N 1
ATOM 1773 C CA . LEU B 1 118 ? 20.090 52.628 82.475 1.00 29.94 353 LEU B CA 1
ATOM 1774 C C . LEU B 1 118 ? 19.429 53.505 81.423 1.00 29.79 353 LEU B C 1
ATOM 1775 O O . LEU B 1 118 ? 19.350 54.726 81.578 1.00 30.48 353 LEU B O 1
ATOM 1780 N N . SER B 1 119 ? 18.950 52.862 80.365 1.00 28.20 354 SER B N 1
ATOM 1781 C CA . SER B 1 119 ? 18.217 53.535 79.307 1.00 30.97 354 SER B CA 1
ATOM 1782 C C . SER B 1 119 ? 16.901 54.098 79.848 1.00 31.68 354 SER B C 1
ATOM 1783 O O . SER B 1 119 ? 16.526 55.223 79.524 1.00 30.65 354 SER B O 1
ATOM 1786 N N . LEU B 1 120 ? 16.221 53.312 80.685 1.00 35.63 355 LEU B N 1
ATOM 1787 C CA . LEU B 1 120 ? 14.981 53.737 81.344 1.00 33.05 355 LEU B CA 1
ATOM 1788 C C . LEU B 1 120 ? 15.201 54.919 82.277 1.00 31.10 355 LEU B C 1
ATOM 1789 O O . LEU B 1 120 ? 14.436 55.878 82.251 1.00 29.13 355 LEU B O 1
ATOM 1794 N N . LEU B 1 121 ? 16.236 54.828 83.110 1.00 32.45 356 LEU B N 1
ATOM 1795 C CA . LEU B 1 121 ? 16.623 55.916 84.006 1.00 31.14 356 LEU B CA 1
ATOM 1796 C C . LEU B 1 121 ? 16.802 57.219 83.231 1.00 32.88 356 LEU B C 1
ATOM 1797 O O . LEU B 1 121 ? 16.162 58.226 83.545 1.00 34.96 356 LEU B O 1
ATOM 1802 N N . VAL B 1 122 ? 17.663 57.188 82.215 1.00 32.18 357 VAL B N 1
ATOM 1803 C CA . VAL B 1 122 ? 18.004 58.389 81.454 1.00 32.11 357 VAL B CA 1
ATOM 1804 C C . VAL B 1 122 ? 16.768 58.965 80.770 1.00 32.19 357 VAL B C 1
ATOM 1805 O O . VAL B 1 122 ? 16.540 60.175 80.792 1.00 29.96 357 VAL B O 1
ATOM 1809 N N . ARG B 1 123 ? 15.967 58.079 80.188 1.00 34.90 358 ARG B N 1
ATOM 1810 C CA . ARG B 1 123 ? 14.792 58.476 79.429 1.00 37.24 358 ARG B CA 1
ATOM 1811 C C . ARG B 1 123 ? 13.699 59.125 80.291 1.00 36.36 358 ARG B C 1
ATOM 1812 O O . ARG B 1 123 ? 13.026 60.052 79.845 1.00 37.79 358 ARG B O 1
ATOM 1820 N N . ASN B 1 124 ? 13.535 58.641 81.518 1.00 34.59 359 ASN B N 1
ATOM 1821 C CA . ASN B 1 124 ? 12.625 59.259 82.479 1.00 38.61 359 ASN B CA 1
ATOM 1822 C C . ASN B 1 124 ? 13.006 60.697 82.812 1.00 38.74 359 ASN B C 1
ATOM 1823 O O . ASN B 1 124 ? 12.148 61.581 82.846 1.00 37.64 359 ASN B O 1
ATOM 1828 N N . LEU B 1 125 ? 14.296 60.919 83.052 1.00 37.44 360 LEU B N 1
ATOM 1829 C CA . LEU B 1 125 ? 14.812 62.255 83.336 1.00 35.58 360 LEU B CA 1
ATOM 1830 C C . LEU B 1 125 ? 14.637 63.176 82.135 1.00 34.45 360 LEU B C 1
ATOM 1831 O O . LEU B 1 125 ? 14.372 64.370 82.291 1.00 33.06 360 LEU B O 1
ATOM 1836 N N . LEU B 1 126 ? 14.788 62.603 80.942 1.00 35.73 361 LEU B N 1
ATOM 1837 C CA . LEU B 1 126 ? 14.660 63.337 79.691 1.00 36.10 361 LEU B CA 1
ATOM 1838 C C . LEU B 1 126 ? 13.223 63.715 79.380 1.00 37.74 361 LEU B C 1
ATOM 1839 O O . LEU B 1 126 ? 12.947 64.865 79.055 1.00 37.07 361 LEU B O 1
ATOM 1844 N N . ASP B 1 127 ? 12.319 62.740 79.469 1.00 41.97 362 ASP B N 1
ATOM 1845 C CA . ASP B 1 127 ? 10.888 62.976 79.270 1.00 47.19 362 ASP B CA 1
ATOM 1846 C C . ASP B 1 127 ? 10.350 64.000 80.262 1.00 48.15 362 ASP B C 1
ATOM 1847 O O . ASP B 1 127 ? 9.554 64.862 79.893 1.00 47.46 362 ASP B O 1
ATOM 1852 N N . ASN B 1 128 ? 10.796 63.898 81.514 1.00 48.07 363 ASN B N 1
ATOM 1853 C CA . ASN B 1 128 ? 10.445 64.857 82.554 1.00 50.33 363 ASN B CA 1
ATOM 1854 C C . ASN B 1 128 ? 10.940 66.272 82.237 1.00 52.69 363 ASN B C 1
ATOM 1855 O O . ASN B 1 128 ? 10.219 67.251 82.462 1.00 53.74 363 ASN B O 1
ATOM 1860 N N . ALA B 1 129 ? 12.161 66.374 81.711 1.00 50.23 364 ALA B N 1
ATOM 1861 C CA . ALA B 1 129 ? 12.753 67.671 81.378 1.00 48.07 364 ALA B CA 1
ATOM 1862 C C . ALA B 1 129 ? 12.088 68.323 80.165 1.00 49.29 364 ALA B C 1
ATOM 1863 O O . ALA B 1 129 ? 11.931 69.541 80.126 1.00 51.14 364 ALA B O 1
ATOM 1865 N N . VAL B 1 130 ? 11.698 67.510 79.184 1.00 49.38 365 VAL B N 1
ATOM 1866 C CA . VAL B 1 130 ? 11.003 68.008 77.993 1.00 52.72 365 VAL B CA 1
ATOM 1867 C C . VAL B 1 130 ? 9.558 68.407 78.330 1.00 56.14 365 VAL B C 1
ATOM 1868 O O . VAL B 1 130 ? 8.968 69.275 77.674 1.00 55.61 365 VAL B O 1
ATOM 1872 N N . ARG B 1 131 ? 9.007 67.744 79.424 1.00 60.39 366 ARG B N 1
ATOM 1873 C CA . ARG B 1 131 ? 7.559 67.911 79.701 1.00 63.78 366 ARG B CA 1
ATOM 1874 C C . ARG B 1 131 ? 7.277 69.261 80.370 1.00 64.47 366 ARG B C 1
ATOM 1875 O O . ARG B 1 131 ? 6.319 69.953 80.014 1.00 65.76 366 ARG B O 1
ATOM 1883 N N . TYR B 1 132 ? 8.127 69.640 81.330 1.00 64.79 367 TYR B N 1
ATOM 1884 C CA . TYR B 1 132 ? 7.961 70.898 82.046 1.00 66.41 367 TYR B CA 1
ATOM 1885 C C . TYR B 1 132 ? 8.781 72.029 81.420 1.00 65.56 367 TYR B C 1
ATOM 1886 O O . TYR B 1 132 ? 8.959 73.092 82.023 1.00 66.44 367 TYR B O 1
ATOM 1895 N N . SER B 1 133 ? 9.268 71.792 80.204 1.00 63.67 368 SER B N 1
ATOM 1896 C CA . SER B 1 133 ? 9.946 72.822 79.428 1.00 62.35 368 SER B CA 1
ATOM 1897 C C . SER B 1 133 ? 8.923 73.661 78.677 1.00 62.01 368 SER B C 1
ATOM 1898 O O . SER B 1 133 ? 8.095 73.114 77.944 1.00 60.08 368 SER B O 1
ATOM 1901 N N . PRO B 1 134 ? 8.967 74.994 78.868 1.00 63.30 369 PRO B N 1
ATOM 1902 C CA . PRO B 1 134 ? 8.136 75.893 78.069 1.00 63.84 369 PRO B CA 1
ATOM 1903 C C . PRO B 1 134 ? 8.622 75.941 76.623 1.00 64.42 369 PRO B C 1
ATOM 1904 O O . PRO B 1 134 ? 9.806 75.709 76.366 1.00 65.81 369 PRO B O 1
ATOM 1908 N N . GLN B 1 135 ? 7.714 76.229 75.693 1.00 63.51 370 GLN B N 1
ATOM 1909 C CA . GLN B 1 135 ? 8.063 76.349 74.278 1.00 61.96 370 GLN B CA 1
ATOM 1910 C C . GLN B 1 135 ? 9.145 77.410 74.068 1.00 61.11 370 GLN B C 1
ATOM 1911 O O . GLN B 1 135 ? 9.098 78.489 74.668 1.00 59.77 370 GLN B O 1
ATOM 1913 N N . GLY B 1 136 ? 10.129 77.077 73.235 1.00 60.17 371 GLY B N 1
ATOM 1914 C CA . GLY B 1 136 ? 11.232 77.983 72.924 1.00 57.99 371 GLY B CA 1
ATOM 1915 C C . GLY B 1 136 ? 12.435 77.875 73.845 1.00 56.24 371 GLY B C 1
ATOM 1916 O O . GLY B 1 136 ? 13.422 78.591 73.664 1.00 57.24 371 GLY B O 1
ATOM 1917 N N . SER B 1 137 ? 12.362 76.984 74.832 1.00 54.79 372 SER B N 1
ATOM 1918 C CA . SER B 1 137 ? 13.460 76.804 75.787 1.00 54.20 372 SER B CA 1
ATOM 1919 C C . SER B 1 137 ? 14.371 75.632 75.417 1.00 51.54 372 SER B C 1
ATOM 1920 O O . SER B 1 137 ? 14.102 74.894 74.466 1.00 50.37 372 SER B O 1
ATOM 1923 N N . VAL B 1 138 ? 15.453 75.478 76.175 1.00 51.16 373 VAL B N 1
ATOM 1924 C CA . VAL B 1 138 ? 16.475 74.471 75.891 1.00 49.29 373 VAL B CA 1
ATOM 1925 C C . VAL B 1 138 ? 16.602 73.470 77.038 1.00 44.09 373 VAL B C 1
ATOM 1926 O O . VAL B 1 138 ? 16.625 73.855 78.212 1.00 43.96 373 VAL B O 1
ATOM 1930 N N . VAL B 1 139 ? 16.678 72.189 76.684 1.00 39.83 374 VAL B N 1
ATOM 1931 C CA . VAL B 1 139 ? 17.022 71.132 77.635 1.00 35.52 374 VAL B CA 1
ATOM 1932 C C . VAL B 1 139 ? 18.509 70.803 77.508 1.00 34.92 374 VAL B C 1
ATOM 1933 O O . VAL B 1 139 ? 18.987 70.477 76.422 1.00 35.42 374 VAL B O 1
ATOM 1937 N N . ASP B 1 140 ? 19.230 70.895 78.623 1.00 34.82 375 ASP B N 1
ATOM 1938 C CA . ASP B 1 140 ? 20.665 70.620 78.654 1.00 37.05 375 ASP B CA 1
ATOM 1939 C C . ASP B 1 140 ? 20.981 69.245 79.227 1.00 32.85 375 ASP B C 1
ATOM 1940 O O . ASP B 1 140 ? 20.694 68.973 80.396 1.00 30.43 375 ASP B O 1
ATOM 1945 N N . VAL B 1 141 ? 21.579 68.393 78.398 1.00 28.16 376 VAL B N 1
ATOM 1946 C CA . VAL B 1 141 ? 22.083 67.093 78.839 1.00 27.40 376 VAL B CA 1
ATOM 1947 C C . VAL B 1 141 ? 23.608 67.122 78.786 1.00 27.31 376 VAL B C 1
ATOM 1948 O O . VAL B 1 141 ? 24.191 67.347 77.725 1.00 26.46 376 VAL B O 1
ATOM 1952 N N . THR B 1 142 ? 24.242 66.894 79.932 1.00 25.36 377 THR B N 1
ATOM 1953 C CA . THR B 1 142 ? 25.689 67.028 80.056 1.00 27.66 377 THR B CA 1
ATOM 1954 C C . THR B 1 142 ? 26.312 65.778 80.665 1.00 27.91 377 THR B C 1
ATOM 1955 O O . THR B 1 142 ? 25.872 65.306 81.708 1.00 29.59 377 THR B O 1
ATOM 1959 N N . LEU B 1 143 ? 27.335 65.246 80.007 1.00 25.07 378 LEU B N 1
ATOM 1960 C CA . LEU B 1 143 ? 28.096 64.138 80.560 1.00 28.40 378 LEU B CA 1
ATOM 1961 C C . LEU B 1 143 ? 29.447 64.628 81.073 1.00 30.79 378 LEU B C 1
ATOM 1962 O O . LEU B 1 143 ? 30.250 65.171 80.309 1.00 30.81 378 LEU B O 1
ATOM 1967 N N . ASN B 1 144 ? 29.673 64.436 82.370 1.00 28.84 379 ASN B N 1
ATOM 1968 C CA . ASN B 1 144 ? 30.949 64.741 83.008 1.00 29.87 379 ASN B CA 1
ATOM 1969 C C . ASN B 1 144 ? 31.648 63.445 83.430 1.00 32.28 379 ASN B C 1
ATOM 1970 O O . ASN B 1 144 ? 31.075 62.360 83.295 1.00 31.82 379 ASN B O 1
ATOM 1975 N N . ALA B 1 145 ? 32.879 63.559 83.930 1.00 34.86 380 ALA B N 1
ATOM 1976 C CA . ALA B 1 145 ? 33.691 62.389 84.313 1.00 36.71 380 ALA B CA 1
ATOM 1977 C C . ALA B 1 145 ? 32.988 61.432 85.282 1.00 36.99 380 ALA B C 1
ATOM 1978 O O . ALA B 1 145 ? 33.012 60.214 85.083 1.00 36.79 380 ALA B O 1
ATOM 1980 N N . ASP B 1 146 ? 32.352 61.988 86.311 1.00 35.73 381 ASP B N 1
ATOM 1981 C CA . ASP B 1 146 ? 31.736 61.186 87.368 1.00 39.49 381 ASP B CA 1
ATOM 1982 C C . ASP B 1 146 ? 30.256 61.508 87.610 1.00 38.48 381 ASP B C 1
ATOM 1983 O O . ASP B 1 146 ? 29.701 61.163 88.656 1.00 37.48 381 ASP B O 1
ATOM 1988 N N . ASN B 1 147 ? 29.631 62.175 86.642 1.00 35.63 382 ASN B N 1
ATOM 1989 C CA . ASN B 1 147 ? 28.208 62.493 86.699 1.00 33.35 382 ASN B CA 1
ATOM 1990 C C . ASN B 1 147 ? 27.662 62.882 85.332 1.00 31.72 382 ASN B C 1
ATOM 1991 O O . ASN B 1 147 ? 28.418 63.287 84.449 1.00 33.75 382 ASN B O 1
ATOM 1996 N N . PHE B 1 148 ? 26.353 62.745 85.156 1.00 27.74 383 PHE B N 1
ATOM 1997 C CA . PHE B 1 148 ? 25.672 63.443 84.071 1.00 28.09 383 PHE B CA 1
ATOM 1998 C C . PHE B 1 148 ? 24.526 64.284 84.620 1.00 28.18 383 PHE B C 1
ATOM 1999 O O . PHE B 1 148 ? 24.006 64.005 85.702 1.00 27.84 383 PHE B O 1
ATOM 2007 N N . ILE B 1 149 ? 24.169 65.334 83.889 1.00 28.37 384 ILE B N 1
ATOM 2008 C CA . ILE B 1 149 ? 23.149 66.276 84.335 1.00 33.04 384 ILE B CA 1
ATOM 2009 C C . ILE B 1 149 ? 22.097 66.471 83.256 1.00 34.06 384 ILE B C 1
ATOM 2010 O O . ILE B 1 149 ? 22.425 66.660 82.084 1.00 35.04 384 ILE B O 1
ATOM 2015 N N . VAL B 1 150 ? 20.833 66.404 83.665 1.00 34.74 385 VAL B N 1
ATOM 2016 C CA . VAL B 1 150 ? 19.712 66.786 82.815 1.00 33.85 385 VAL B CA 1
ATOM 2017 C C . VAL B 1 150 ? 19.072 68.020 83.451 1.00 37.32 385 VAL B C 1
ATOM 2018 O O . VAL B 1 150 ? 18.744 68.017 84.639 1.00 39.04 385 VAL B O 1
ATOM 2022 N N . ARG B 1 151 ? 18.914 69.075 82.656 1.00 42.10 386 ARG B N 1
ATOM 2023 C CA . ARG B 1 151 ? 18.544 70.391 83.166 1.00 45.67 386 ARG B CA 1
ATOM 2024 C C . ARG B 1 151 ? 17.579 71.101 82.217 1.00 47.47 386 ARG B C 1
ATOM 2025 O O . ARG B 1 151 ? 17.830 71.181 81.014 1.00 48.35 386 ARG B O 1
ATOM 2033 N N . ASP B 1 152 ? 16.481 71.616 82.765 1.00 50.85 387 ASP B N 1
ATOM 2034 C CA . ASP B 1 152 ? 15.490 72.360 81.982 1.00 54.82 387 ASP B CA 1
ATOM 2035 C C . ASP B 1 152 ? 15.273 73.776 82.525 1.00 56.65 387 ASP B C 1
ATOM 2036 O O . ASP B 1 152 ? 15.855 74.151 83.544 1.00 54.32 387 ASP B O 1
ATOM 2041 N N . ASN B 1 153 ? 14.432 74.547 81.836 1.00 62.13 388 ASN B N 1
ATOM 2042 C CA . ASN B 1 153 ? 14.091 75.916 82.238 1.00 67.29 388 ASN B CA 1
ATOM 2043 C C . ASN B 1 153 ? 12.663 76.060 82.769 1.00 69.97 388 ASN B C 1
ATOM 2044 O O . ASN B 1 153 ? 12.087 77.150 82.738 1.00 69.78 388 ASN B O 1
ATOM 2049 N N . GLY B 1 154 ? 12.099 74.957 83.254 1.00 73.32 389 GLY B N 1
ATOM 2050 C CA . GLY B 1 154 ? 10.732 74.946 83.766 1.00 75.63 389 GLY B CA 1
ATOM 2051 C C . GLY B 1 154 ? 10.621 75.317 85.235 1.00 77.62 389 GLY B C 1
ATOM 2052 O O . GLY B 1 154 ? 11.599 75.768 85.838 1.00 76.30 389 GLY B O 1
ATOM 2053 N N . PRO B 1 155 ? 9.419 75.129 85.821 1.00 79.21 390 PRO B N 1
ATOM 2054 C CA . PRO B 1 155 ? 9.132 75.445 87.227 1.00 79.80 390 PRO B CA 1
ATOM 2055 C C . PRO B 1 155 ? 9.994 74.659 88.218 1.00 79.88 390 PRO B C 1
ATOM 2056 O O . PRO B 1 155 ? 10.483 73.574 87.893 1.00 81.57 390 PRO B O 1
ATOM 2060 N N . GLY B 1 156 ? 10.170 75.213 89.416 1.00 79.04 391 GLY B N 1
ATOM 2061 C CA . GLY B 1 156 ? 10.956 74.573 90.468 1.00 78.15 391 GLY B CA 1
ATOM 2062 C C . GLY B 1 156 ? 10.095 74.094 91.620 1.00 77.52 391 GLY B C 1
ATOM 2063 O O . GLY B 1 156 ? 10.578 73.412 92.526 1.00 77.67 391 GLY B O 1
ATOM 2064 N N . GLY B 1 183 ? 6.652 60.516 92.158 1.00 74.70 418 GLY B N 1
ATOM 2065 C CA . GLY B 1 183 ? 6.275 60.108 90.808 1.00 75.09 418 GLY B CA 1
ATOM 2066 C C . GLY B 1 183 ? 7.321 59.223 90.159 1.00 74.84 418 GLY B C 1
ATOM 2067 O O . GLY B 1 183 ? 7.091 58.030 89.950 1.00 74.37 418 GLY B O 1
ATOM 2068 N N . LEU B 1 184 ? 8.472 59.816 89.845 1.00 74.89 419 LEU B N 1
ATOM 2069 C CA . LEU B 1 184 ? 9.582 59.103 89.206 1.00 73.11 419 LEU B CA 1
ATOM 2070 C C . LEU B 1 184 ? 10.704 58.808 90.210 1.00 69.84 419 LEU B C 1
ATOM 2071 O O . LEU B 1 184 ? 11.687 59.552 90.320 1.00 66.79 419 LEU B O 1
ATOM 2076 N N . SER B 1 185 ? 10.524 57.715 90.947 1.00 66.57 420 SER B N 1
ATOM 2077 C CA . SER B 1 185 ? 11.475 57.262 91.957 1.00 62.78 420 SER B CA 1
ATOM 2078 C C . SER B 1 185 ? 12.129 55.951 91.528 1.00 58.63 420 SER B C 1
ATOM 2079 O O . SER B 1 185 ? 12.908 55.356 92.280 1.00 57.62 420 SER B O 1
ATOM 2082 N N . ILE B 1 186 ? 11.790 55.500 90.321 1.00 54.16 421 ILE B N 1
ATOM 2083 C CA . ILE B 1 186 ? 12.482 54.383 89.682 1.00 49.78 421 ILE B CA 1
ATOM 2084 C C . ILE B 1 186 ? 13.901 54.835 89.338 1.00 45.94 421 ILE B C 1
ATOM 2085 O O . ILE B 1 186 ? 14.841 54.031 89.345 1.00 43.47 421 ILE B O 1
ATOM 2090 N N . VAL B 1 187 ? 14.031 56.130 89.046 1.00 41.24 422 VAL B N 1
ATOM 2091 C CA . VAL B 1 187 ? 15.317 56.776 88.816 1.00 41.34 422 VAL B CA 1
ATOM 2092 C C . VAL B 1 187 ? 16.209 56.563 90.036 1.00 42.49 422 VAL B C 1
ATOM 2093 O O . VAL B 1 187 ? 17.350 56.125 89.900 1.00 46.80 422 VAL B O 1
ATOM 2097 N N . GLN B 1 188 ? 15.671 56.837 91.223 1.00 41.92 423 GLN B N 1
ATOM 2098 C CA . GLN B 1 188 ? 16.396 56.606 92.471 1.00 43.09 423 GLN B CA 1
ATOM 2099 C C . GLN B 1 188 ? 16.735 55.127 92.681 1.00 42.67 423 GLN B C 1
ATOM 2100 O O . GLN B 1 188 ? 17.823 54.800 93.151 1.00 43.76 423 GLN B O 1
ATOM 2102 N N . ARG B 1 189 ? 15.808 54.246 92.315 1.00 41.21 424 ARG B N 1
ATOM 2103 C CA . ARG B 1 189 ? 15.968 52.806 92.524 1.00 44.21 424 ARG B CA 1
ATOM 2104 C C . ARG B 1 189 ? 17.011 52.196 91.583 1.00 40.24 424 ARG B C 1
ATOM 2105 O O . ARG B 1 189 ? 17.882 51.438 92.020 1.00 41.04 424 ARG B O 1
ATOM 2113 N N . ILE B 1 190 ? 16.913 52.526 90.298 1.00 36.69 425 ILE B N 1
ATOM 2114 C CA . ILE B 1 190 ? 17.872 52.059 89.298 1.00 32.90 425 ILE B CA 1
ATOM 2115 C C . ILE B 1 190 ? 19.270 52.597 89.608 1.00 32.08 425 ILE B C 1
ATOM 2116 O O . ILE B 1 190 ? 20.250 51.847 89.572 1.00 32.01 425 ILE B O 1
ATOM 2121 N N . ALA B 1 191 ? 19.346 53.889 89.921 1.00 30.12 426 ALA B N 1
ATOM 2122 C CA . ALA B 1 191 ? 20.603 54.526 90.298 1.00 34.03 426 ALA B CA 1
ATOM 2123 C C . ALA B 1 191 ? 21.274 53.786 91.453 1.00 35.30 426 ALA B C 1
ATOM 2124 O O . ALA B 1 191 ? 22.448 53.421 91.357 1.00 36.01 426 ALA B O 1
ATOM 2126 N N . LYS B 1 192 ? 20.513 53.552 92.525 1.00 36.63 427 LYS B N 1
ATOM 2127 C CA . LYS B 1 192 ? 21.012 52.886 93.733 1.00 37.08 427 LYS B CA 1
ATOM 2128 C C . LYS B 1 192 ? 21.522 51.484 93.427 1.00 37.43 427 LYS B C 1
ATOM 2129 O O . LYS B 1 192 ? 22.538 51.056 93.969 1.00 37.71 427 LYS B O 1
ATOM 2131 N N . LEU B 1 193 ? 20.815 50.785 92.545 1.00 37.72 428 LEU B N 1
ATOM 2132 C CA . LEU B 1 193 ? 21.224 49.459 92.095 1.00 40.91 428 LEU B CA 1
ATOM 2133 C C . LEU B 1 193 ? 22.579 49.501 91.378 1.00 41.42 428 LEU B C 1
ATOM 2134 O O . LEU B 1 193 ? 23.369 48.564 91.486 1.00 44.30 428 LEU B O 1
ATOM 2139 N N . HIS B 1 194 ? 22.839 50.596 90.665 1.00 40.23 429 HIS B N 1
ATOM 2140 C CA . HIS B 1 194 ? 24.082 50.776 89.911 1.00 39.60 429 HIS B CA 1
ATOM 2141 C C . HIS B 1 194 ? 25.188 51.469 90.711 1.00 41.10 429 HIS B C 1
ATOM 2142 O O . HIS B 1 194 ? 26.233 51.821 90.157 1.00 39.43 429 HIS B O 1
ATOM 2149 N N . GLY B 1 195 ? 24.956 51.670 92.006 1.00 41.95 430 GLY B N 1
ATOM 2150 C CA . GLY B 1 195 ? 25.914 52.372 92.862 1.00 41.95 430 GLY B CA 1
ATOM 2151 C C . GLY B 1 195 ? 26.007 53.852 92.533 1.00 42.89 430 GLY B C 1
ATOM 2152 O O . GLY B 1 195 ? 27.067 54.462 92.678 1.00 43.73 430 GLY B O 1
ATOM 2161 N N . ASN B 1 197 ? 24.192 57.892 92.747 1.00 44.40 432 ASN B N 1
ATOM 2162 C CA . ASN B 1 197 ? 23.369 58.796 93.534 1.00 45.21 432 ASN B CA 1
ATOM 2163 C C . ASN B 1 197 ? 22.631 59.719 92.582 1.00 44.04 432 ASN B C 1
ATOM 2164 O O . ASN B 1 197 ? 23.166 60.102 91.543 1.00 44.83 432 ASN B O 1
ATOM 2169 N N . VAL B 1 198 ? 21.402 60.070 92.931 1.00 46.38 433 VAL B N 1
ATOM 2170 C CA . VAL B 1 198 ? 20.666 61.077 92.176 1.00 49.53 433 VAL B CA 1
ATOM 2171 C C . VAL B 1 198 ? 20.256 62.245 93.071 1.00 49.51 433 VAL B C 1
ATOM 2172 O O . VAL B 1 198 ? 19.661 62.053 94.131 1.00 49.36 433 VAL B O 1
ATOM 2176 N N . GLU B 1 199 ? 20.607 63.451 92.637 1.00 52.81 434 GLU B N 1
ATOM 2177 C CA . GLU B 1 199 ? 20.280 64.675 93.359 1.00 55.34 434 GLU B CA 1
ATOM 2178 C C . GLU B 1 199 ? 19.414 65.574 92.492 1.00 55.59 434 GLU B C 1
ATOM 2179 O O . GLU B 1 199 ? 19.772 65.886 91.356 1.00 55.96 434 GLU B O 1
ATOM 2185 N N . PHE B 1 200 ? 18.268 65.974 93.034 1.00 57.19 435 PHE B N 1
ATOM 2186 C CA . PHE B 1 200 ? 17.372 66.912 92.364 1.00 57.78 435 PHE B CA 1
ATOM 2187 C C . PHE B 1 200 ? 17.510 68.297 92.993 1.00 61.06 435 PHE B C 1
ATOM 2188 O O . PHE B 1 200 ? 17.929 68.422 94.147 1.00 61.26 435 PHE B O 1
ATOM 2196 N N . GLY B 1 201 ? 17.171 69.334 92.231 1.00 63.65 436 GLY B N 1
ATOM 2197 C CA . GLY B 1 201 ? 17.252 70.708 92.725 1.00 68.16 436 GLY B CA 1
ATOM 2198 C C . GLY B 1 201 ? 17.001 71.773 91.673 1.00 70.87 436 GLY B C 1
ATOM 2199 O O . GLY B 1 201 ? 16.668 71.463 90.526 1.00 71.56 436 GLY B O 1
ATOM 2200 N N . ASN B 1 202 ? 17.152 73.033 92.073 1.00 73.07 437 ASN B N 1
ATOM 2201 C CA . ASN B 1 202 ? 16.998 74.156 91.154 1.00 76.93 437 ASN B CA 1
ATOM 2202 C C . ASN B 1 202 ? 18.321 74.560 90.510 1.00 78.57 437 ASN B C 1
ATOM 2203 O O . ASN B 1 202 ? 19.373 74.533 91.155 1.00 78.22 437 ASN B O 1
ATOM 2208 N N . ALA B 1 203 ? 18.250 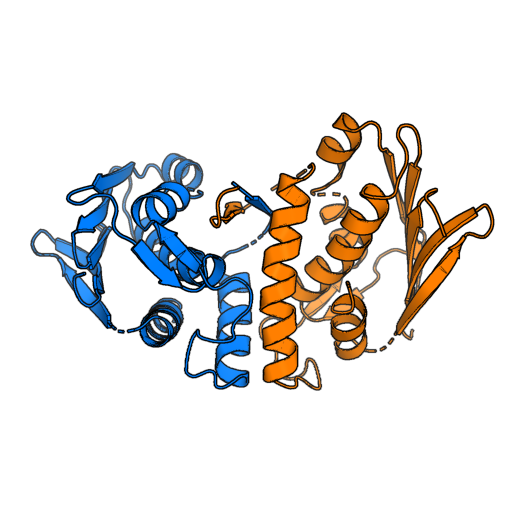74.928 89.232 1.00 80.80 438 ALA B N 1
ATOM 2209 C CA . ALA B 1 203 ? 19.434 75.217 88.427 1.00 83.54 438 ALA B CA 1
ATOM 2210 C C . ALA B 1 203 ? 20.124 76.514 88.842 1.00 85.37 438 ALA B C 1
ATOM 2211 O O . ALA B 1 203 ? 19.486 77.421 89.385 1.00 85.50 438 ALA B O 1
ATOM 2213 N N . GLU B 1 204 ? 21.429 76.586 88.572 1.00 87.60 439 GLU B N 1
ATOM 2214 C CA . GLU B 1 204 ? 22.264 77.742 88.917 1.00 88.58 439 GLU B CA 1
ATOM 2215 C C . GLU B 1 204 ? 21.780 79.063 88.301 1.00 88.70 439 GLU B C 1
ATOM 2216 O O . GLU B 1 204 ? 22.129 80.144 88.787 1.00 89.37 439 GLU B O 1
ATOM 2218 N N . GLN B 1 205 ? 20.981 78.967 87.237 1.00 88.42 440 GLN B N 1
ATOM 2219 C CA . GLN B 1 205 ? 20.418 80.143 86.572 1.00 87.73 440 GLN B CA 1
ATOM 2220 C C . GLN B 1 205 ? 18.894 80.052 86.442 1.00 87.17 440 GLN B C 1
ATOM 2221 O O . GLN B 1 205 ? 18.282 80.783 85.657 1.00 87.54 440 GLN B O 1
ATOM 2223 N N . GLY B 1 206 ? 18.289 79.158 87.222 1.00 85.88 441 GLY B N 1
ATOM 2224 C CA . GLY B 1 206 ? 16.841 78.961 87.199 1.00 84.32 441 GLY B CA 1
ATOM 2225 C C . GLY B 1 206 ? 16.427 77.738 86.402 1.00 83.23 441 GLY B C 1
ATOM 2226 O O . GLY B 1 206 ? 17.049 77.402 85.391 1.00 83.57 441 GLY B O 1
ATOM 2227 N N . GLY B 1 207 ? 15.367 77.077 86.859 1.00 81.17 442 GLY B N 1
ATOM 2228 C CA . GLY B 1 207 ? 14.872 75.856 86.226 1.00 77.36 442 GLY B CA 1
ATOM 2229 C C . GLY B 1 207 ? 15.192 74.610 87.033 1.00 74.11 442 GLY B C 1
ATOM 2230 O O . GLY B 1 207 ? 15.878 74.684 88.055 1.00 73.86 442 GLY B O 1
ATOM 2231 N N . PHE B 1 208 ? 14.697 73.464 86.570 1.00 70.30 443 PHE B N 1
ATOM 2232 C CA . PHE B 1 208 ? 14.902 72.189 87.261 1.00 66.06 443 PHE B CA 1
ATOM 2233 C C . PHE B 1 208 ? 16.214 71.518 86.854 1.00 63.19 443 PHE B C 1
ATOM 2234 O O . PHE B 1 208 ? 16.712 71.721 85.745 1.00 63.94 443 PHE B O 1
ATOM 2242 N N . GLU B 1 209 ? 16.768 70.723 87.765 1.00 60.36 444 GLU B N 1
ATOM 2243 C CA . GLU B 1 209 ? 18.029 70.030 87.532 1.00 58.86 444 GLU B CA 1
ATOM 2244 C C . GLU B 1 209 ? 18.043 68.653 88.197 1.00 54.92 444 GLU B C 1
ATOM 2245 O O . GLU B 1 209 ? 17.608 68.497 89.341 1.00 53.83 444 GLU B O 1
ATOM 2251 N N . ALA B 1 210 ? 18.540 67.662 87.462 1.00 50.39 445 ALA B N 1
ATOM 2252 C CA . ALA B 1 210 ? 18.772 66.326 87.997 1.00 45.32 445 ALA B CA 1
ATOM 2253 C C . ALA B 1 210 ? 20.210 65.922 87.695 1.00 42.07 445 ALA B C 1
ATOM 2254 O O . ALA B 1 210 ? 20.672 66.064 86.560 1.00 41.21 445 ALA B O 1
ATOM 2256 N N . LYS B 1 211 ? 20.915 65.436 88.712 1.00 37.27 446 LYS B N 1
ATOM 2257 C CA . LYS B 1 211 ? 22.309 65.035 88.559 1.00 39.10 446 LYS B CA 1
ATOM 2258 C C . LYS B 1 211 ? 22.532 63.608 89.044 1.00 39.68 446 LYS B C 1
ATOM 2259 O O . LYS B 1 211 ? 22.293 63.291 90.213 1.00 38.97 446 LYS B O 1
ATOM 2265 N N . VAL B 1 212 ? 22.998 62.755 88.135 1.00 36.61 447 VAL B N 1
ATOM 2266 C CA . VAL B 1 212 ? 23.308 61.376 88.470 1.00 33.99 447 VAL B CA 1
ATOM 2267 C C . VAL B 1 212 ? 24.817 61.246 88.626 1.00 34.28 447 VAL B C 1
ATOM 2268 O O . VAL B 1 212 ? 25.565 61.411 87.667 1.00 34.64 447 VAL B O 1
ATOM 2272 N N . SER B 1 213 ? 25.257 60.956 89.845 1.00 34.48 448 SER B N 1
ATOM 2273 C CA . SER B 1 213 ? 26.678 60.848 90.133 1.00 35.66 448 SER B CA 1
ATOM 2274 C C . SER B 1 213 ? 27.069 59.435 90.541 1.00 35.41 448 SER B C 1
ATOM 2275 O O . SER B 1 213 ? 26.251 58.675 91.067 1.00 34.20 448 SER B O 1
ATOM 2278 N N . TRP B 1 214 ? 28.328 59.100 90.282 1.00 35.33 449 TRP B N 1
ATOM 2279 C CA . TRP B 1 214 ? 28.922 57.831 90.695 1.00 38.07 449 TRP B CA 1
ATOM 2280 C C . TRP B 1 214 ? 30.365 58.091 91.117 1.00 40.40 449 TRP B C 1
ATOM 2281 O O . TRP B 1 214 ? 30.890 59.191 90.914 1.00 36.93 449 TRP B O 1
ATOM 2292 N N . LEU B 1 215 ? 31.004 57.078 91.692 1.00 46.16 450 LEU B N 1
ATOM 2293 C CA . LEU B 1 215 ? 32.384 57.205 92.141 1.00 52.87 450 LEU B CA 1
ATOM 2294 C C . LEU B 1 215 ? 33.377 56.788 91.056 1.00 57.81 450 LEU B C 1
ATOM 2295 O O . LEU B 1 215 ? 33.110 55.862 90.285 1.00 58.02 450 LEU B O 1
ATOM 2300 N N . GLU B 1 216 ? 34.518 57.482 91.020 1.00 64.33 451 GLU B N 1
ATOM 2301 C CA . GLU B 1 216 ? 35.593 57.280 90.030 1.00 69.11 451 GLU B CA 1
ATOM 2302 C C . GLU B 1 216 ? 35.246 57.922 88.690 1.00 69.95 451 GLU B C 1
ATOM 2303 O O . GLU B 1 216 ? 35.376 59.135 88.523 1.00 71.40 451 GLU B O 1
#

Organism: Escherichia coli (strain K12) (NCBI:txid83333)

CATH classification: 3.30.565.10

GO terms:
  GO:2000145 regulation of cell motility (P, IMP)
  GO:0036094 small molecule binding (F, EXP)

Foldseek 3Di:
DDDDDDDLVVVLVVVLVVCVVVVDAACVPPPQWDWDFVLVLLVVLVVCVVVCVVQQEAEDEAEPDGPAIATGRSVLVSSLNNLLVVVQSVQAHHPWYFYWYDDQWKIKTWHAGQVSVVSNQVRLNNRAHWDWDADPVGGIMIMRGHDGD/DDPDADDPCLVNLVVNLLVVLVVVLVVCVVVVQAACVPPPPWDWDFVVCLLVVLVSCAVVLVVQQEHEDEEEPDGPAIATADSVLVSSLNNNLVSVQSVQADHNWYWYWYDDNFKIKTWHQGDFSPCSNVVRLVRRAHWDWGADPVGGIMIMRGHDD

Secondary structure (DSSP, 8-state):
-EE----HHHHHHHHHHHHHHHT---STTSTT-EEEEHHHHHHHH---HHHHHHTT-EEEEEESS-S-EEEE-HHHHHHHHHHHHHHHHHT--TT-EEEEEE-SSEEEEE-S---THHHHHHHHHHT--EE--B-TTSSBEEEEE----/--S-EE----HHHHHHHHHHHHHHHHHHHHTT---STT-TT-EEEEHHHHHHHH---HHHHHHTT-EEEEEES--S-EEEE-HHHHHHHHHHHHHHHHHSPPTT-EEEEEE-SSEEEEE-SS-----HHHHHHHHT--EEEEE-TTSSEEEEEE---

InterPro domains:
  IPR003594 Histidine kinase/HSP90-like ATPase domain [PF02518] (349-445)
  IPR003594 Histidine kinase/HSP90-like ATPase domain [SM00387] (348-449)
  IPR003660 HAMP domain [PF26769] (186-231)
  IPR003661 Signal transduction histidine kinase, dimerisation/phosphoacceptor domain [PF00512] (237-301)
  IPR003661 Signal transduction histidine kinase, dimerisation/phosphoacceptor domain [SM00388] (236-302)
  IPR003661 Signal transduction histidine kinase, dimerisation/phosphoacceptor domain [cd00082] (234-298)
  IPR004358 Signal transduction histidine kinase-related protein, C-terminal [PR00344] (381-395)
  IPR004358 Signal transduction histidine kinase-related protein, C-terminal [PR00344] (413-431)
  IPR005467 Histidine kinase domain [PS50109] (243-449)
  IPR013727 Two-component sensor kinase, N-terminal [PF08521] (23-157)
  IPR036097 Signal transduction histidine kinase, dimerisation/phosphoacceptor domain superfamily [SSF47384] (219-301)
  IPR036890 Histidine kinase/HSP90-like ATPase superfamily [G3DSA:3.30.565.10] (276-449)
  IPR036890 Histidine kinase/HSP90-like ATPase superfamily [SSF55874] (291-447)
  IPR050428 Two-component system sensor histidine kinase [PTHR45436] (4-447)
  IPR059132 Quorum sensing histidine kinase QseC [NF007664] (8-449)

Radius of gyration: 20.99 Å; Cα contacts (8 Å, |Δi|>4): 578; chains: 2; bounding box: 52×60×46 Å